Protein AF-A0A2I0PT76-F1 (afdb_monomer)

Sequence (255 aa):
MIILLVFLLAIISPVAGLVDGRYTEIPSSTGPLDKDNPELISILKTHTAYVGIMQQARMDGVIAYIDRISNGAGSINLRWIQDDYLTAASSIPLLYTSDEITAAREEMRAQSIRFSDETKTQIAAFNGNDAELRVSTNATEAIAETSFVRMPDAIWLEKGSARIAAFNTSTEKRENLLLTLTRQGVDITEAKKLSDQIDATRTELQDVVINKKNSAVLSINGVISKLNNQFRSSVDDALKNHEIQLNAAALMAMK

Solvent-accessible surface area (backbone atoms only — not comparable to full-atom values): 14343 Å² total; per-residue (Å²): 137,94,82,82,97,79,84,92,79,80,87,84,78,78,95,70,89,84,90,82,85,90,78,81,93,71,89,80,78,89,60,83,79,59,69,56,36,67,68,60,40,51,52,52,38,53,53,49,48,52,53,41,49,46,49,48,24,34,51,51,13,45,39,57,41,38,22,66,64,43,75,52,68,54,23,56,66,48,52,50,33,48,50,55,26,49,54,34,51,68,44,39,84,62,48,77,41,47,66,55,42,47,52,37,50,51,49,32,49,53,29,52,51,52,36,52,54,51,49,52,52,38,32,65,75,48,72,58,53,73,70,60,37,49,53,36,21,52,60,33,33,59,56,43,59,68,61,58,82,75,63,83,82,52,63,60,67,52,48,42,49,46,50,53,48,52,49,51,54,50,48,56,50,52,52,53,49,52,53,53,39,47,75,71,69,33,70,50,68,67,29,49,53,36,48,53,54,48,60,61,45,48,63,58,52,51,50,28,47,76,67,68,36,53,71,55,44,53,52,48,51,52,52,46,52,53,42,50,54,51,27,52,53,39,46,55,52,25,52,54,50,43,51,53,51,52,52,53,51,54,58,58,75,75,108

Nearest PDB structures (foldseek):
  4tql-assembly1_A  TM=2.453E-01  e=5.093E+00  synthetic construct

Secondary structure (DSSP, 8-state):
------SS--------------S-------S---TT-HHHHHHHHHHHHHHHHHHHHHHHHHHHHHHHHHTTSTTHHHHHHHHHHHHHHHHGGG--SHHHHHHHHHHHHHHHHHHHHHHHHHHHHTT--HHHHHHHHHHHHHHHHHHHTT-SSTHHHHHHHHHHHHHHHHHHHHHHHHHHHHHTT---HHHHHHHHHHHHHHHHHHHHHHTT-HHHHHHHHHHHHHHHHHHHHHHHHHHHHHHHHHHHHHHHHT-

Radius of gyration: 22.0 Å; Cα contacts (8 Å, |Δi|>4): 182; chains: 1; bounding box: 66×36×67 Å

Structure (mmCIF, N/CA/C/O backbone):
data_AF-A0A2I0PT76-F1
#
_entry.id   AF-A0A2I0PT76-F1
#
loop_
_atom_site.group_PDB
_atom_site.id
_atom_site.type_symbol
_atom_site.label_atom_id
_atom_site.label_alt_id
_atom_site.label_comp_id
_atom_site.label_asym_id
_atom_site.label_entity_id
_atom_site.label_seq_id
_atom_site.pdbx_PDB_ins_code
_atom_site.Cartn_x
_atom_site.Cartn_y
_atom_site.Cartn_z
_atom_site.occupancy
_atom_site.B_iso_or_equiv
_atom_site.auth_seq_id
_atom_site.auth_comp_id
_atom_site.auth_asym_id
_atom_site.auth_atom_id
_atom_site.pdbx_PDB_model_num
ATOM 1 N N . MET A 1 1 ? -26.984 -8.146 -23.735 1.00 26.47 1 MET A N 1
ATOM 2 C CA . MET A 1 1 ? -26.106 -8.696 -24.789 1.00 26.47 1 MET A CA 1
ATOM 3 C C . MET A 1 1 ? -24.691 -8.242 -24.465 1.00 26.47 1 MET A C 1
ATOM 5 O O . MET A 1 1 ? -24.495 -7.059 -24.232 1.00 26.47 1 MET A O 1
ATOM 9 N N . ILE A 1 2 ? -23.793 -9.208 -24.281 1.00 33.47 2 ILE A N 1
ATOM 10 C CA . ILE A 1 2 ? -22.502 -9.138 -23.575 1.00 33.47 2 ILE A CA 1
ATOM 11 C C . ILE A 1 2 ? -21.399 -8.654 -24.517 1.00 33.47 2 ILE A C 1
ATOM 13 O O . ILE A 1 2 ? -21.075 -9.397 -25.433 1.00 33.47 2 ILE A O 1
ATOM 17 N N . ILE A 1 3 ? -20.829 -7.467 -24.282 1.00 26.09 3 ILE A N 1
ATOM 18 C CA . ILE A 1 3 ? -19.589 -6.923 -24.881 1.00 26.09 3 ILE A CA 1
ATOM 19 C C . ILE A 1 3 ? -19.169 -5.785 -23.907 1.00 26.09 3 ILE A C 1
ATOM 21 O O . ILE A 1 3 ? -19.997 -4.924 -23.653 1.00 26.09 3 ILE A O 1
ATOM 25 N N . LEU A 1 4 ? -18.021 -5.704 -23.221 1.00 24.39 4 LEU A N 1
ATOM 26 C CA . LEU A 1 4 ? -16.634 -5.925 -23.620 1.00 24.39 4 LEU A CA 1
ATOM 27 C C . LEU A 1 4 ? -15.782 -6.173 -22.346 1.00 24.39 4 LEU A C 1
ATOM 29 O O . LEU A 1 4 ? -15.642 -5.297 -21.497 1.00 24.39 4 LEU A O 1
ATOM 33 N N . LEU A 1 5 ? -15.207 -7.369 -22.226 1.00 29.25 5 LEU A N 1
ATOM 34 C CA . LEU A 1 5 ? -14.216 -7.752 -21.219 1.00 29.25 5 LEU A CA 1
ATOM 35 C C . LEU A 1 5 ? -12.831 -7.688 -21.879 1.00 29.25 5 LEU A C 1
ATOM 37 O O . LEU A 1 5 ? -12.325 -8.699 -22.343 1.00 29.25 5 LEU A O 1
ATOM 41 N N . VAL A 1 6 ? -12.259 -6.493 -22.021 1.00 28.73 6 VAL A N 1
ATOM 42 C CA . VAL A 1 6 ? -10.908 -6.282 -22.578 1.00 28.73 6 VAL A CA 1
ATOM 43 C C . VAL A 1 6 ? -10.398 -4.989 -21.934 1.00 28.73 6 VAL A C 1
ATOM 45 O O . VAL A 1 6 ? -10.909 -3.922 -22.236 1.00 28.73 6 VAL A O 1
ATOM 48 N N . PHE A 1 7 ? -9.619 -5.016 -20.854 1.00 31.33 7 PHE A N 1
ATOM 49 C CA . PHE A 1 7 ? -8.157 -4.925 -20.916 1.00 31.33 7 PHE A CA 1
ATOM 50 C C . PHE A 1 7 ? -7.573 -5.120 -19.497 1.00 31.33 7 PHE A C 1
ATOM 52 O O . PHE A 1 7 ? -7.030 -4.200 -18.895 1.00 31.33 7 PHE A O 1
ATOM 59 N N . LEU A 1 8 ? -7.690 -6.332 -18.943 1.00 30.95 8 LEU A N 1
ATOM 60 C CA . LEU A 1 8 ? -6.854 -6.768 -17.806 1.00 30.95 8 LEU A CA 1
ATOM 61 C C . LEU A 1 8 ? -5.788 -7.802 -18.219 1.00 30.95 8 LEU A C 1
ATOM 63 O O . LEU A 1 8 ? -5.094 -8.365 -17.378 1.00 30.95 8 LEU A O 1
ATOM 67 N N . LEU A 1 9 ? -5.650 -8.051 -19.526 1.00 31.17 9 LEU A N 1
ATOM 68 C CA . LEU A 1 9 ? -4.738 -9.030 -20.115 1.00 31.17 9 LEU A CA 1
ATOM 69 C C . LEU A 1 9 ? -3.952 -8.404 -21.272 1.00 31.17 9 LEU A C 1
ATOM 71 O O . LEU A 1 9 ? -4.325 -8.508 -22.433 1.00 31.17 9 LEU A O 1
ATOM 75 N N . ALA A 1 10 ? -2.848 -7.759 -20.931 1.00 27.95 10 ALA A N 1
ATOM 76 C CA . ALA A 1 10 ? -1.647 -7.630 -21.753 1.00 27.95 10 ALA A CA 1
ATOM 77 C C . ALA A 1 10 ? -0.567 -7.267 -20.731 1.00 27.95 10 ALA A C 1
ATOM 79 O O . ALA A 1 10 ? -0.621 -6.186 -20.165 1.00 27.95 10 ALA A O 1
ATOM 80 N N . ILE A 1 11 ? 0.266 -8.194 -20.258 1.00 32.31 11 ILE A N 1
ATOM 81 C CA . ILE A 1 11 ? 1.414 -8.711 -21.002 1.00 32.31 11 ILE A CA 1
ATOM 82 C C . ILE A 1 11 ? 1.570 -10.213 -20.712 1.00 32.31 11 ILE A C 1
ATOM 84 O O . ILE A 1 11 ? 2.105 -10.614 -19.680 1.00 32.31 11 ILE A O 1
ATOM 88 N N . ILE A 1 12 ? 1.114 -11.053 -21.638 1.00 30.62 12 ILE A N 1
ATOM 89 C CA . ILE A 1 12 ? 1.652 -12.404 -21.808 1.00 30.62 12 ILE A CA 1
ATOM 90 C C . ILE A 1 12 ? 2.472 -12.329 -23.093 1.00 30.62 12 ILE A C 1
ATOM 92 O O . ILE A 1 12 ? 1.910 -12.421 -24.178 1.00 30.62 12 ILE A O 1
ATOM 96 N N . SER A 1 13 ? 3.783 -12.125 -22.979 1.00 23.53 13 SER A N 1
ATOM 97 C CA . SER A 1 13 ? 4.693 -12.549 -24.043 1.00 23.53 13 SER A CA 1
ATOM 98 C C . SER A 1 13 ? 5.277 -13.889 -23.618 1.00 23.53 13 SER A C 1
ATOM 100 O O . SER A 1 13 ? 6.092 -13.913 -22.692 1.00 23.53 13 SER A O 1
ATOM 102 N N . PRO A 1 14 ? 4.881 -15.010 -24.245 1.00 27.45 14 PRO A N 1
ATOM 103 C CA . PRO A 1 14 ? 5.730 -16.183 -24.230 1.00 27.45 14 PRO A CA 1
ATOM 104 C C . PRO A 1 14 ? 6.991 -15.828 -25.023 1.00 27.45 14 PRO A C 1
ATOM 106 O O . PRO A 1 14 ? 6.918 -15.439 -26.187 1.00 27.45 14 PRO A O 1
ATOM 109 N N . VAL A 1 15 ? 8.154 -15.925 -24.382 1.00 30.83 15 VAL A N 1
ATOM 110 C CA . VAL A 1 15 ? 9.440 -15.902 -25.082 1.00 30.83 15 VAL A CA 1
ATOM 111 C C . VAL A 1 15 ? 9.537 -17.219 -25.855 1.00 30.83 15 VAL A C 1
ATOM 113 O O . VAL A 1 15 ? 10.010 -18.226 -25.341 1.00 30.83 15 VAL A O 1
ATOM 116 N N . ALA A 1 16 ? 9.009 -17.227 -27.074 1.00 27.70 16 ALA A N 1
ATOM 117 C CA . ALA A 1 16 ? 9.204 -18.277 -28.062 1.00 27.70 16 ALA A CA 1
ATOM 118 C C . ALA A 1 16 ? 9.414 -17.596 -29.417 1.00 27.70 16 ALA A C 1
ATOM 120 O O . ALA A 1 16 ? 8.703 -16.657 -29.767 1.00 27.70 16 ALA A O 1
ATOM 121 N N . GLY A 1 17 ? 10.482 -17.999 -30.100 1.00 29.67 17 GLY A N 1
ATOM 122 C CA . GLY A 1 17 ? 11.194 -17.169 -31.061 1.00 29.67 17 GLY A CA 1
ATOM 123 C C . GLY A 1 17 ? 10.464 -16.847 -32.360 1.00 29.67 17 GLY A C 1
ATOM 124 O O . GLY A 1 17 ? 9.584 -17.572 -32.805 1.00 29.67 17 GLY A O 1
ATOM 125 N N . LEU A 1 18 ? 10.955 -15.798 -33.016 1.00 28.16 18 LEU A N 1
ATOM 126 C CA . LEU A 1 18 ? 11.290 -15.832 -34.436 1.00 28.16 18 LEU A CA 1
ATOM 127 C C . LEU A 1 18 ? 12.240 -14.669 -34.730 1.00 28.16 18 LEU A C 1
ATOM 129 O O . LEU A 1 18 ? 11.876 -13.499 -34.676 1.00 28.16 18 LEU A O 1
ATOM 133 N N . VAL A 1 19 ? 13.496 -15.043 -34.957 1.00 32.62 19 VAL A N 1
ATOM 134 C CA . VAL A 1 19 ? 14.553 -14.193 -35.492 1.00 32.62 19 VAL A CA 1
ATOM 135 C C . VAL A 1 19 ? 14.372 -14.163 -37.003 1.00 32.62 19 VAL A C 1
ATOM 137 O O . VAL A 1 19 ? 14.440 -15.204 -37.649 1.00 32.62 19 VAL A O 1
ATOM 140 N N . ASP A 1 20 ? 14.188 -12.971 -37.548 1.00 30.70 20 ASP A N 1
ATOM 141 C CA . ASP A 1 20 ? 14.445 -12.633 -38.945 1.00 30.70 20 ASP A CA 1
ATOM 142 C C . ASP A 1 20 ? 15.039 -11.220 -38.858 1.00 30.70 20 ASP A C 1
ATOM 144 O O .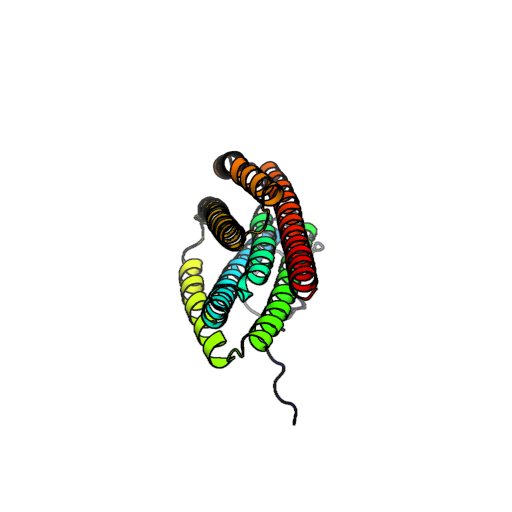 ASP A 1 20 ? 14.437 -10.333 -38.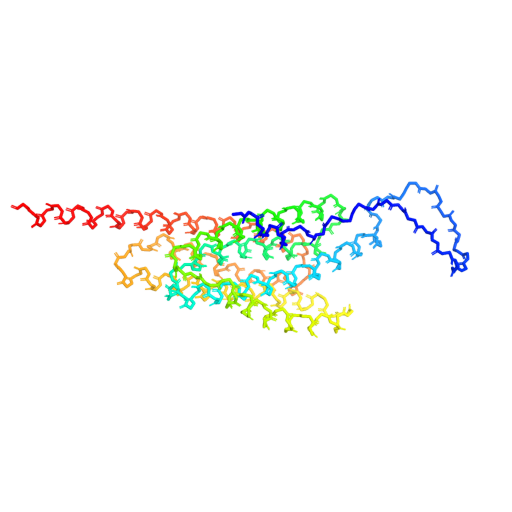264 1.00 30.70 20 ASP A O 1
ATOM 148 N N . GLY A 1 21 ? 16.258 -10.889 -39.248 1.00 33.72 21 GLY A N 1
ATOM 149 C CA . GLY A 1 21 ? 17.237 -11.492 -40.126 1.00 33.72 21 GLY A CA 1
ATOM 150 C C . GLY A 1 21 ? 18.035 -10.285 -40.625 1.00 33.72 21 GLY A C 1
ATOM 151 O O . GLY A 1 21 ? 17.445 -9.379 -41.209 1.00 33.72 21 GLY A O 1
ATOM 152 N N . ARG A 1 22 ? 19.358 -10.279 -40.389 1.00 31.03 22 ARG A N 1
ATOM 153 C CA . ARG A 1 22 ? 20.366 -9.241 -40.729 1.00 31.03 22 ARG A CA 1
ATOM 154 C C . ARG A 1 22 ? 20.696 -8.223 -39.631 1.00 31.03 22 ARG A C 1
ATOM 156 O O . ARG A 1 22 ? 20.364 -7.056 -39.757 1.00 31.03 22 ARG A O 1
ATOM 163 N N . TYR A 1 23 ? 21.504 -8.644 -38.662 1.00 29.62 23 TYR A N 1
ATOM 164 C CA . TYR A 1 23 ? 22.715 -7.907 -38.288 1.00 29.62 23 TYR A CA 1
ATOM 165 C C . TYR A 1 23 ? 23.828 -8.918 -37.970 1.00 29.62 23 TYR A C 1
ATOM 167 O O . TYR A 1 23 ? 23.592 -9.971 -37.388 1.00 29.62 23 TYR A O 1
ATOM 175 N N . THR A 1 24 ? 25.002 -8.587 -38.491 1.00 32.97 24 THR A N 1
ATOM 176 C CA . THR A 1 24 ? 26.331 -9.212 -38.440 1.00 32.97 24 THR A CA 1
ATOM 177 C C . THR A 1 24 ? 26.683 -10.063 -37.211 1.00 32.97 24 THR A C 1
ATOM 179 O O . THR A 1 24 ? 26.422 -9.680 -36.076 1.00 32.97 24 THR A O 1
ATOM 182 N N . GLU A 1 25 ? 27.348 -11.186 -37.503 1.00 32.12 25 GLU A N 1
ATOM 183 C CA . GLU A 1 25 ? 27.935 -12.218 -36.635 1.00 32.12 25 GLU A CA 1
ATOM 184 C C . GLU A 1 25 ? 28.450 -11.730 -35.265 1.00 32.12 25 GLU A C 1
ATOM 186 O O . GLU A 1 25 ? 29.461 -11.036 -35.164 1.00 32.12 25 GLU A O 1
ATOM 191 N N . ILE A 1 26 ? 27.787 -12.185 -34.197 1.00 33.72 26 ILE A N 1
ATOM 192 C CA . ILE A 1 26 ? 28.335 -12.285 -32.837 1.00 33.72 26 ILE A CA 1
ATOM 193 C C . ILE A 1 26 ? 28.644 -13.775 -32.620 1.00 33.72 26 ILE A C 1
ATOM 195 O O . ILE A 1 26 ? 27.793 -14.604 -32.957 1.00 33.72 26 ILE A O 1
ATOM 199 N N . PRO A 1 27 ? 29.825 -14.157 -32.095 1.00 31.86 27 PRO A N 1
ATOM 200 C CA . PRO A 1 27 ? 30.166 -15.558 -31.881 1.00 31.86 27 PRO A CA 1
ATOM 201 C C . PRO A 1 27 ? 29.116 -16.232 -30.990 1.00 31.86 27 PRO A C 1
ATOM 203 O O . PRO A 1 27 ? 28.874 -15.831 -29.851 1.00 31.86 27 PRO A O 1
ATOM 206 N N . SER A 1 28 ? 28.472 -17.258 -31.541 1.00 34.22 28 SER A N 1
ATOM 207 C CA . SER A 1 28 ? 27.425 -18.036 -30.894 1.00 34.22 28 SER A CA 1
ATOM 208 C C . SER A 1 28 ? 28.010 -18.896 -29.773 1.00 34.22 28 SER A C 1
ATOM 210 O O . SER A 1 28 ? 28.540 -19.979 -30.021 1.00 34.22 28 SER A O 1
ATOM 212 N N . SER A 1 29 ? 27.882 -18.438 -28.528 1.00 35.06 29 SER A N 1
ATOM 213 C CA . SER A 1 29 ? 27.963 -19.316 -27.360 1.00 35.06 29 SER A CA 1
ATOM 214 C C . SER A 1 29 ? 26.640 -20.076 -27.239 1.00 35.06 29 SER A C 1
ATOM 216 O O . SER A 1 29 ? 25.690 -19.617 -26.610 1.00 35.06 29 SER A O 1
ATOM 218 N N . THR A 1 30 ? 26.542 -21.229 -27.900 1.00 37.25 30 THR A N 1
ATOM 219 C CA . THR A 1 30 ? 25.426 -22.180 -27.767 1.00 37.25 30 THR A CA 1
ATOM 220 C C . THR A 1 30 ? 25.578 -23.029 -26.500 1.00 37.25 30 THR A C 1
ATOM 222 O O . THR A 1 30 ? 25.659 -24.255 -26.566 1.00 37.25 30 THR A O 1
ATOM 225 N N . GLY A 1 31 ? 25.654 -22.376 -25.340 1.00 39.00 31 GLY A N 1
ATOM 226 C CA . GLY A 1 31 ? 25.335 -23.001 -24.055 1.00 39.00 31 GLY A CA 1
ATOM 227 C C . GLY A 1 31 ? 23.854 -22.778 -23.727 1.00 39.00 31 GLY A C 1
ATOM 228 O O . GLY A 1 31 ? 23.271 -21.823 -24.247 1.00 39.00 31 GLY A O 1
ATOM 229 N N . PRO A 1 32 ? 23.206 -23.619 -22.897 1.00 40.78 32 PRO A N 1
ATOM 230 C CA . PRO A 1 32 ? 21.905 -23.259 -22.338 1.00 40.78 32 PRO A CA 1
ATOM 231 C C . PRO A 1 32 ? 22.031 -21.866 -21.708 1.00 40.78 32 PRO A C 1
ATOM 233 O O . PRO A 1 32 ? 22.932 -21.647 -20.899 1.00 40.78 32 PRO A O 1
ATOM 236 N N . LEU A 1 33 ? 21.192 -20.916 -22.141 1.00 49.94 33 LEU A N 1
ATOM 237 C CA . LEU A 1 33 ? 21.147 -19.576 -21.558 1.00 49.94 33 LEU A CA 1
ATOM 238 C C . LEU A 1 33 ? 20.887 -19.745 -20.064 1.00 49.94 33 LEU A C 1
ATOM 240 O O . LEU A 1 33 ? 19.787 -20.129 -19.665 1.00 49.94 33 LEU A O 1
ATOM 244 N N . ASP A 1 34 ? 21.921 -19.514 -19.261 1.00 57.94 34 ASP A N 1
ATOM 245 C CA . ASP A 1 34 ? 21.790 -19.473 -17.817 1.00 57.94 34 ASP A CA 1
ATOM 246 C C . ASP A 1 34 ? 20.756 -18.393 -17.489 1.00 57.94 34 ASP A C 1
ATOM 248 O O . ASP A 1 34 ? 20.925 -17.222 -17.845 1.00 57.94 34 ASP A O 1
ATOM 252 N N . LYS A 1 35 ? 19.644 -18.802 -16.874 1.00 60.94 35 LYS A N 1
ATOM 253 C CA . LYS A 1 35 ? 18.532 -17.909 -16.534 1.00 60.94 35 LYS A CA 1
ATOM 254 C C . LYS A 1 35 ? 18.969 -16.791 -15.583 1.00 60.94 35 LYS A C 1
ATOM 256 O O . LYS A 1 35 ? 18.327 -15.744 -15.565 1.00 60.94 35 LYS A O 1
ATOM 261 N N . ASP A 1 36 ? 20.079 -16.989 -14.871 1.00 64.12 36 ASP A N 1
ATOM 262 C CA . ASP A 1 36 ? 20.678 -16.024 -13.952 1.00 64.12 36 ASP A CA 1
ATOM 263 C C . ASP A 1 36 ? 21.847 -15.242 -14.582 1.00 64.12 36 ASP A C 1
ATOM 265 O O . ASP A 1 36 ? 22.603 -14.565 -13.882 1.00 64.12 36 ASP A O 1
ATOM 269 N N . ASN A 1 37 ? 21.984 -15.269 -15.918 1.00 60.25 37 ASN A N 1
ATOM 270 C CA . ASN A 1 37 ? 22.936 -14.424 -16.639 1.00 60.25 37 ASN A CA 1
ATOM 271 C C . ASN A 1 37 ? 22.741 -12.939 -16.237 1.00 60.25 37 ASN A C 1
ATOM 273 O O . ASN A 1 37 ? 21.639 -12.403 -16.404 1.00 60.25 37 ASN A O 1
ATOM 277 N N . PRO A 1 38 ? 23.797 -12.241 -15.772 1.00 59.34 38 PRO A N 1
ATOM 278 C CA . PRO A 1 38 ? 23.714 -10.855 -15.310 1.00 59.34 38 PRO A CA 1
ATOM 279 C C . PRO A 1 38 ? 23.072 -9.865 -16.296 1.00 59.34 38 PRO A C 1
ATOM 281 O O . PRO A 1 38 ? 22.382 -8.939 -15.865 1.00 59.34 38 PRO A O 1
ATOM 284 N N . GLU A 1 39 ? 23.257 -10.048 -17.607 1.00 51.59 39 GLU A N 1
ATOM 285 C CA . GLU A 1 39 ? 22.641 -9.206 -18.642 1.00 51.59 39 GLU A CA 1
ATOM 286 C C . GLU A 1 39 ? 21.125 -9.426 -18.711 1.00 51.59 39 GLU A C 1
ATOM 288 O O . GLU A 1 39 ? 20.357 -8.461 -18.715 1.00 51.59 39 GLU A O 1
ATOM 293 N N . LEU A 1 40 ? 20.679 -10.687 -18.674 1.00 55.41 40 LEU A N 1
ATOM 294 C CA . LEU A 1 40 ? 19.256 -11.038 -18.635 1.00 55.41 40 LEU A CA 1
ATOM 295 C C . LEU A 1 40 ? 18.596 -10.525 -17.351 1.00 55.41 40 LEU A C 1
ATOM 297 O O . LEU A 1 40 ? 17.510 -9.946 -17.404 1.00 55.41 40 LEU A O 1
ATOM 301 N N . ILE A 1 41 ? 19.274 -10.659 -16.210 1.00 63.88 41 ILE A N 1
ATOM 302 C CA . ILE A 1 41 ? 18.827 -10.123 -14.919 1.00 63.88 41 ILE A CA 1
ATOM 303 C C . ILE A 1 41 ? 18.694 -8.596 -14.970 1.00 63.88 41 ILE A C 1
ATOM 305 O O . ILE A 1 41 ? 17.691 -8.047 -14.511 1.00 63.88 41 ILE A O 1
ATOM 309 N N . SER A 1 42 ? 19.659 -7.891 -15.565 1.00 58.91 42 SER A N 1
ATOM 310 C CA . SER A 1 42 ? 19.613 -6.431 -15.723 1.00 58.91 42 SER A CA 1
ATOM 311 C C . SER A 1 42 ? 18.445 -5.970 -16.609 1.00 58.91 42 SER A C 1
ATOM 313 O O . SER A 1 42 ? 17.704 -5.045 -16.247 1.00 58.91 42 SER A O 1
ATOM 315 N N . ILE A 1 43 ? 18.215 -6.655 -17.735 1.00 57.88 43 ILE A N 1
ATOM 316 C CA . ILE A 1 43 ? 17.081 -6.394 -18.634 1.00 57.88 43 ILE A CA 1
ATOM 317 C C . ILE A 1 43 ? 15.752 -6.638 -17.906 1.00 57.88 43 ILE A C 1
ATOM 319 O O . ILE A 1 43 ? 14.865 -5.781 -17.940 1.00 57.88 43 ILE A O 1
ATOM 323 N N . LEU A 1 44 ? 15.623 -7.760 -17.188 1.00 64.19 44 LEU A N 1
ATOM 324 C CA . LEU A 1 44 ? 14.425 -8.098 -16.414 1.00 64.19 44 LEU A CA 1
ATOM 325 C C . LEU A 1 44 ? 14.127 -7.053 -15.333 1.00 64.19 44 LEU A C 1
ATOM 327 O O . LEU A 1 44 ? 12.980 -6.619 -15.198 1.00 64.19 44 LEU A O 1
ATOM 331 N N . LYS A 1 45 ? 15.142 -6.589 -14.597 1.00 71.75 45 LYS A N 1
ATOM 332 C CA . LYS A 1 45 ? 14.993 -5.518 -13.599 1.00 71.75 45 LYS A CA 1
ATOM 333 C C . LYS A 1 45 ? 14.510 -4.212 -14.214 1.00 71.75 45 LYS A C 1
ATOM 335 O O . LYS A 1 45 ? 13.638 -3.554 -13.648 1.00 71.75 45 LYS A O 1
ATOM 340 N N . THR A 1 46 ? 15.081 -3.831 -15.353 1.00 62.25 46 THR A N 1
ATOM 341 C CA . THR A 1 46 ? 14.759 -2.572 -16.037 1.00 62.25 46 THR A CA 1
ATOM 342 C C . THR A 1 46 ? 13.337 -2.598 -16.583 1.00 62.25 46 THR A C 1
ATOM 344 O O . THR A 1 46 ? 12.552 -1.694 -16.300 1.00 62.25 46 THR A O 1
ATOM 347 N N . HIS A 1 47 ? 12.967 -3.678 -17.276 1.00 64.75 47 HIS A N 1
ATOM 348 C CA . HIS A 1 47 ? 11.608 -3.872 -17.772 1.00 64.75 47 HIS A CA 1
ATOM 349 C C . HIS A 1 47 ? 10.583 -3.881 -16.633 1.00 64.75 47 HIS A C 1
ATOM 351 O O . HIS A 1 47 ? 9.552 -3.217 -16.709 1.00 64.75 47 HIS A O 1
ATOM 357 N N . THR A 1 48 ? 10.875 -4.583 -15.538 1.00 72.81 48 THR A N 1
ATOM 358 C CA . THR A 1 48 ? 9.928 -4.654 -14.422 1.00 72.81 48 THR A CA 1
ATOM 359 C C . THR A 1 48 ? 9.814 -3.323 -13.678 1.00 72.81 48 THR A C 1
ATOM 361 O O . THR A 1 48 ? 8.727 -2.970 -13.236 1.00 72.81 48 THR A O 1
ATOM 364 N N . ALA A 1 49 ? 10.890 -2.535 -13.589 1.00 70.69 49 ALA A N 1
ATOM 365 C CA . ALA A 1 49 ? 10.824 -1.183 -13.038 1.00 70.69 49 ALA A CA 1
ATOM 366 C C . ALA A 1 49 ? 9.943 -0.250 -13.886 1.00 70.69 49 ALA A C 1
ATOM 368 O O . ALA A 1 49 ? 9.156 0.505 -13.321 1.00 70.69 49 ALA A O 1
ATOM 369 N N . TYR A 1 50 ? 10.030 -0.338 -15.219 1.00 68.19 50 TYR A N 1
ATOM 370 C CA . TYR A 1 50 ? 9.145 0.397 -16.128 1.00 68.19 50 TYR A CA 1
ATOM 371 C C . TYR A 1 50 ? 7.671 0.053 -15.885 1.00 68.19 50 TYR A C 1
ATOM 373 O O . TYR A 1 50 ? 6.856 0.937 -15.625 1.00 68.19 50 TYR A O 1
ATOM 381 N N . VAL A 1 51 ? 7.343 -1.244 -15.896 1.00 75.31 51 VAL A N 1
ATOM 382 C CA . VAL A 1 51 ? 5.982 -1.730 -15.620 1.00 75.31 51 VAL A CA 1
ATOM 383 C C . VAL A 1 51 ? 5.526 -1.308 -14.217 1.00 75.31 51 VAL A C 1
ATOM 385 O O . VAL A 1 51 ? 4.389 -0.879 -14.039 1.00 75.31 51 VAL A O 1
ATOM 388 N N . GLY A 1 52 ? 6.436 -1.358 -13.239 1.00 76.50 52 GLY A N 1
ATOM 389 C CA . GLY A 1 52 ? 6.268 -0.852 -11.878 1.00 76.50 52 GLY A CA 1
ATOM 390 C C . GLY A 1 52 ? 5.734 0.577 -11.837 1.00 76.50 52 GLY A C 1
ATOM 391 O O . GLY A 1 52 ? 4.663 0.818 -11.282 1.00 76.50 52 GLY A O 1
ATOM 392 N N . ILE A 1 53 ? 6.464 1.500 -12.464 1.00 73.06 53 ILE A N 1
ATOM 393 C CA . ILE A 1 53 ? 6.158 2.937 -12.488 1.00 73.06 53 ILE A CA 1
ATOM 394 C C . ILE A 1 53 ? 4.841 3.218 -13.222 1.00 73.06 53 ILE A C 1
ATOM 396 O O . ILE A 1 53 ? 3.996 3.950 -12.709 1.00 73.06 53 ILE A O 1
ATOM 400 N N . MET A 1 54 ? 4.630 2.607 -14.391 1.00 74.94 54 MET A N 1
ATOM 401 C CA . MET A 1 54 ? 3.400 2.816 -15.165 1.00 74.94 54 MET A CA 1
ATOM 402 C C . MET A 1 54 ? 2.161 2.336 -14.402 1.00 74.94 54 MET A C 1
ATOM 404 O O . MET A 1 54 ? 1.138 3.017 -14.363 1.00 74.94 54 MET A O 1
ATOM 408 N N . GLN A 1 55 ? 2.255 1.185 -13.739 1.00 82.75 55 GLN A N 1
ATOM 409 C CA . GLN A 1 55 ? 1.150 0.653 -12.950 1.00 82.75 55 GLN A CA 1
ATOM 410 C C . GLN A 1 55 ? 0.920 1.439 -11.654 1.00 82.75 55 GLN A C 1
ATOM 412 O O . GLN A 1 55 ? -0.231 1.616 -11.260 1.00 82.75 55 GLN A O 1
ATOM 417 N N . GLN A 1 56 ? 1.972 1.950 -11.005 1.00 81.88 56 GLN A N 1
ATOM 418 C CA . GLN A 1 56 ? 1.815 2.867 -9.874 1.00 81.88 56 GLN A CA 1
ATOM 419 C C . GLN A 1 56 ? 0.983 4.084 -10.285 1.00 81.88 56 GLN A C 1
ATOM 421 O O . GLN A 1 56 ? -0.001 4.401 -9.620 1.00 81.88 56 GLN A O 1
ATOM 426 N N . ALA A 1 57 ? 1.340 4.717 -11.405 1.00 74.88 57 ALA A N 1
ATOM 427 C CA . ALA A 1 57 ? 0.627 5.880 -11.915 1.00 74.88 57 ALA A CA 1
ATOM 428 C C . ALA A 1 57 ? -0.844 5.560 -12.217 1.00 74.88 57 ALA A C 1
ATOM 430 O O . ALA A 1 57 ? -1.736 6.349 -11.897 1.00 74.88 57 ALA A O 1
ATOM 431 N N . ARG A 1 58 ? -1.122 4.367 -12.758 1.00 80.31 58 ARG A N 1
ATOM 432 C CA . ARG A 1 58 ? -2.494 3.873 -12.937 1.00 80.31 58 ARG A CA 1
ATOM 433 C C . ARG A 1 58 ? -3.253 3.788 -11.620 1.00 80.31 58 ARG A C 1
ATOM 435 O O . ARG A 1 58 ? -4.363 4.308 -11.521 1.00 80.31 58 ARG A O 1
ATOM 442 N N . MET A 1 59 ? -2.650 3.146 -10.619 1.00 87.62 59 MET A N 1
ATOM 443 C CA . MET A 1 59 ? -3.232 3.009 -9.284 1.00 87.62 59 MET A CA 1
ATOM 444 C C . MET A 1 59 ? -3.495 4.379 -8.649 1.00 87.62 59 MET A C 1
ATOM 446 O O . MET A 1 59 ? -4.572 4.582 -8.095 1.00 87.62 59 MET A O 1
ATOM 450 N N . ASP A 1 60 ? -2.578 5.339 -8.796 1.00 84.25 60 ASP A N 1
ATOM 451 C CA . ASP A 1 60 ? -2.754 6.713 -8.310 1.00 84.25 60 ASP A CA 1
ATOM 452 C C . ASP A 1 60 ? -3.969 7.395 -8.954 1.00 84.25 60 ASP A C 1
ATOM 454 O O . ASP A 1 60 ? -4.794 7.982 -8.252 1.00 84.25 60 ASP A O 1
ATOM 458 N N . GLY A 1 61 ? -4.128 7.269 -10.275 1.00 77.50 61 GLY A N 1
ATOM 459 C CA . GLY A 1 61 ? -5.266 7.843 -10.997 1.00 77.50 61 GLY A CA 1
ATOM 460 C C . GLY A 1 61 ? -6.606 7.224 -10.585 1.00 77.50 61 GLY A C 1
ATOM 461 O O . GLY A 1 61 ? -7.598 7.938 -10.423 1.00 77.50 61 GLY A O 1
ATOM 462 N N . VAL A 1 62 ? -6.639 5.910 -10.347 1.00 90.62 62 VAL A N 1
ATOM 463 C CA . VAL A 1 62 ? -7.829 5.216 -9.829 1.00 90.62 62 VAL A CA 1
ATOM 464 C C . VAL A 1 62 ? -8.143 5.646 -8.395 1.00 90.62 62 VAL A C 1
ATOM 466 O O . VAL A 1 62 ? -9.285 5.985 -8.099 1.00 90.62 62 VAL A O 1
ATOM 469 N N . ILE A 1 63 ? -7.144 5.682 -7.511 1.00 87.81 63 ILE A N 1
ATOM 470 C CA . ILE A 1 63 ? -7.311 6.118 -6.120 1.00 87.81 63 ILE A CA 1
ATOM 471 C C . ILE A 1 63 ? -7.861 7.544 -6.066 1.00 87.81 63 ILE A C 1
ATOM 473 O O . ILE A 1 63 ? -8.840 7.779 -5.365 1.00 87.81 63 ILE A O 1
ATOM 477 N N . ALA A 1 64 ? -7.295 8.470 -6.846 1.00 85.06 64 ALA A N 1
ATOM 478 C CA . ALA A 1 64 ? -7.758 9.855 -6.904 1.00 85.06 64 ALA A CA 1
ATOM 479 C C . ALA A 1 64 ? -9.220 9.961 -7.369 1.00 85.06 64 ALA A C 1
ATOM 481 O O . ALA A 1 64 ? -9.999 10.757 -6.840 1.00 85.06 64 ALA A O 1
ATOM 482 N N . TYR A 1 65 ? -9.611 9.129 -8.337 1.00 89.69 65 TYR A N 1
ATOM 483 C CA . TYR A 1 65 ? -10.992 9.053 -8.791 1.00 89.69 65 TYR A CA 1
ATOM 484 C C . TYR A 1 65 ? -11.931 8.550 -7.688 1.00 89.69 65 TYR A C 1
ATOM 486 O O . TYR A 1 65 ? -12.949 9.189 -7.414 1.00 89.69 65 TYR A O 1
ATOM 494 N N . ILE A 1 66 ? -11.574 7.438 -7.039 1.00 88.19 66 ILE A N 1
ATOM 495 C CA . ILE A 1 66 ? -12.368 6.841 -5.962 1.00 88.19 66 ILE A CA 1
ATOM 496 C C . ILE A 1 66 ? -12.472 7.784 -4.766 1.00 88.19 66 ILE A C 1
ATOM 498 O O . ILE A 1 66 ? -13.566 7.966 -4.238 1.00 88.19 66 ILE A O 1
ATOM 502 N N . ASP A 1 67 ? -11.386 8.447 -4.373 1.00 88.06 67 ASP A N 1
ATOM 503 C CA . ASP A 1 67 ? -11.403 9.482 -3.337 1.00 88.06 67 ASP A CA 1
ATOM 504 C C . ASP A 1 67 ? -12.434 10.563 -3.629 1.00 88.06 67 ASP A C 1
ATOM 506 O O . ASP A 1 67 ? -13.218 10.920 -2.753 1.00 88.06 67 ASP A O 1
ATOM 510 N N . ARG A 1 68 ? -12.462 11.065 -4.868 1.00 88.94 68 ARG A N 1
ATOM 511 C CA . ARG A 1 68 ? -13.389 12.123 -5.268 1.00 88.94 68 ARG A CA 1
ATOM 512 C C . ARG A 1 68 ? -14.847 11.682 -5.151 1.00 88.94 68 ARG A C 1
ATOM 514 O O . ARG A 1 68 ? -15.656 12.445 -4.635 1.00 88.94 68 ARG A O 1
ATOM 521 N N . ILE A 1 69 ? -15.192 10.484 -5.629 1.00 88.44 69 ILE A N 1
ATOM 522 C CA . ILE A 1 69 ? -16.593 10.017 -5.629 1.00 88.44 69 ILE A CA 1
ATOM 523 C C . ILE A 1 69 ? -17.059 9.508 -4.259 1.00 88.44 69 ILE A C 1
ATOM 525 O O . ILE A 1 69 ? -18.248 9.543 -3.964 1.00 88.44 69 ILE A O 1
ATOM 529 N N . SER A 1 70 ? -16.128 9.062 -3.413 1.00 84.88 70 SER A N 1
ATOM 530 C CA . SER A 1 70 ? -16.412 8.527 -2.073 1.00 84.88 70 SER A CA 1
ATOM 531 C C . SER A 1 70 ? -16.134 9.515 -0.937 1.00 84.88 70 SER A C 1
ATOM 533 O O . SER A 1 70 ? -16.297 9.167 0.231 1.00 84.88 70 SER A O 1
ATOM 535 N N . ASN A 1 71 ? -15.677 10.731 -1.259 1.00 79.12 71 ASN A N 1
ATOM 536 C CA . ASN A 1 71 ? -15.169 11.711 -0.296 1.00 79.12 71 ASN A CA 1
ATOM 537 C C . ASN A 1 71 ? -14.099 11.119 0.651 1.00 79.12 71 ASN A C 1
ATOM 539 O O . ASN A 1 71 ? -14.116 11.340 1.861 1.00 79.12 71 ASN A O 1
ATOM 543 N N . GLY A 1 72 ? -13.192 10.315 0.092 1.00 73.44 72 GLY A N 1
ATOM 544 C CA . GLY A 1 72 ? -12.081 9.673 0.798 1.00 73.44 72 GLY A CA 1
ATOM 545 C C . GLY A 1 72 ? -12.379 8.311 1.432 1.00 73.44 72 GLY A C 1
ATOM 546 O O . GLY A 1 72 ? -11.445 7.598 1.790 1.00 73.44 72 GLY A O 1
ATOM 547 N N . ALA A 1 73 ? -13.647 7.908 1.558 1.00 76.56 73 ALA A N 1
ATOM 548 C CA . ALA A 1 73 ? -14.010 6.681 2.272 1.00 76.56 73 ALA A CA 1
ATOM 549 C C . ALA A 1 73 ? -13.634 5.394 1.512 1.00 76.56 73 ALA A C 1
ATOM 551 O O . ALA A 1 73 ? -13.232 4.406 2.121 1.00 76.56 73 ALA A O 1
ATOM 552 N N . GLY A 1 74 ? -13.744 5.398 0.182 1.00 76.81 74 GLY A N 1
ATOM 553 C CA . GLY A 1 74 ? -13.574 4.204 -0.650 1.00 76.81 74 GLY A CA 1
ATOM 554 C C . GLY A 1 74 ? -12.130 3.893 -1.046 1.00 76.81 74 GLY A C 1
ATOM 555 O O . GLY A 1 74 ? -11.856 2.842 -1.615 1.00 76.81 74 GLY A O 1
ATOM 556 N N . SER A 1 75 ? -11.176 4.790 -0.783 1.00 86.00 75 SER A N 1
ATOM 557 C CA . SER A 1 75 ? -9.803 4.628 -1.286 1.00 86.00 75 SER A CA 1
ATOM 558 C C . SER A 1 75 ? -8.854 3.911 -0.329 1.00 86.00 75 SER A C 1
ATOM 560 O O . SER A 1 75 ? -7.735 3.581 -0.723 1.00 86.00 75 SER A O 1
ATOM 562 N N . ILE A 1 76 ? -9.269 3.663 0.916 1.00 83.06 76 ILE A N 1
ATOM 563 C CA . ILE A 1 76 ? -8.393 3.152 1.981 1.00 83.06 76 ILE A CA 1
ATOM 564 C C . ILE A 1 76 ? -7.772 1.807 1.579 1.00 83.06 76 ILE A C 1
ATOM 566 O O . ILE A 1 76 ? -6.547 1.688 1.511 1.00 83.06 76 ILE A O 1
ATOM 570 N N . ASN A 1 77 ? -8.604 0.832 1.212 1.00 85.25 77 ASN A N 1
ATOM 571 C CA . ASN A 1 77 ? -8.148 -0.491 0.779 1.00 85.25 77 ASN A CA 1
ATOM 572 C C . ASN A 1 77 ? -7.309 -0.423 -0.502 1.00 85.25 77 ASN A C 1
ATOM 574 O O . ASN A 1 77 ? -6.282 -1.089 -0.613 1.00 85.25 77 ASN A O 1
ATOM 578 N N . LEU A 1 78 ? -7.697 0.427 -1.457 1.00 88.94 78 LEU A N 1
ATOM 579 C CA . LEU A 1 78 ? -6.939 0.634 -2.694 1.00 88.94 78 LEU A CA 1
ATOM 580 C C . LEU A 1 78 ? -5.524 1.143 -2.410 1.00 88.94 78 LEU A C 1
ATOM 582 O O . LEU A 1 78 ? -4.557 0.663 -3.000 1.00 88.94 78 LEU A O 1
ATOM 586 N N . ARG A 1 79 ? -5.384 2.083 -1.472 1.00 84.44 79 ARG A N 1
ATOM 587 C CA . ARG A 1 79 ? -4.089 2.626 -1.047 1.00 84.44 79 ARG A CA 1
ATOM 588 C C . ARG A 1 79 ? -3.235 1.577 -0.332 1.00 84.44 79 ARG A C 1
ATOM 590 O O . ARG A 1 79 ? -2.022 1.581 -0.516 1.00 84.44 79 ARG A O 1
ATOM 597 N N . TRP A 1 80 ? -3.839 0.673 0.438 1.00 86.81 80 TRP A N 1
ATOM 598 C CA . TRP A 1 80 ? -3.126 -0.456 1.048 1.00 86.81 80 TRP A CA 1
ATOM 599 C C . TRP A 1 80 ? -2.590 -1.431 0.004 1.00 86.81 80 TRP A C 1
ATOM 601 O O . TRP A 1 80 ? -1.410 -1.771 0.030 1.00 86.81 80 TRP A O 1
ATOM 611 N N . ILE A 1 81 ? -3.426 -1.812 -0.959 1.00 88.44 81 ILE A N 1
ATOM 612 C CA . ILE A 1 81 ? -3.019 -2.701 -2.050 1.00 88.44 81 ILE A CA 1
ATOM 613 C C . ILE A 1 81 ? -1.907 -2.052 -2.894 1.00 88.44 81 ILE A C 1
ATOM 615 O O . ILE A 1 81 ? -0.948 -2.717 -3.287 1.00 88.44 81 ILE A O 1
ATOM 619 N N . GLN A 1 82 ? -1.995 -0.741 -3.142 1.00 90.81 82 GLN A N 1
ATOM 620 C CA . GLN A 1 82 ? -0.940 0.012 -3.822 1.00 90.81 82 GLN A CA 1
ATOM 621 C C . GLN A 1 82 ? 0.382 -0.006 -3.037 1.00 90.81 82 GLN A C 1
ATOM 623 O O . GLN A 1 82 ? 1.440 -0.172 -3.637 1.00 90.81 82 GLN A O 1
ATOM 628 N N . ASP A 1 83 ? 0.358 0.150 -1.714 1.00 82.62 83 ASP A N 1
ATOM 629 C CA . ASP A 1 83 ? 1.580 0.118 -0.898 1.00 82.62 83 ASP A CA 1
ATOM 630 C C . ASP A 1 83 ? 2.263 -1.264 -0.929 1.00 82.62 83 ASP A C 1
ATOM 632 O O . ASP A 1 83 ? 3.490 -1.361 -1.044 1.00 82.62 83 ASP A O 1
ATOM 636 N N . ASP A 1 84 ? 1.475 -2.343 -0.937 1.00 83.06 84 ASP A N 1
ATOM 637 C CA . ASP A 1 84 ? 1.991 -3.710 -1.092 1.00 83.06 84 ASP A CA 1
ATOM 638 C C . ASP A 1 84 ? 2.626 -3.905 -2.477 1.00 83.06 84 ASP A C 1
ATOM 640 O O . ASP A 1 84 ? 3.734 -4.439 -2.596 1.00 83.06 84 ASP A O 1
ATOM 644 N N . TYR A 1 85 ? 1.974 -3.388 -3.525 1.00 88.00 85 TYR A N 1
ATOM 645 C CA . TYR A 1 85 ? 2.517 -3.371 -4.883 1.00 88.00 85 TYR A CA 1
ATOM 646 C C . TYR A 1 85 ? 3.866 -2.640 -4.951 1.00 88.00 85 TYR A C 1
ATOM 648 O O . TYR A 1 85 ? 4.833 -3.162 -5.509 1.00 88.00 85 TYR A O 1
ATOM 656 N N . LEU A 1 86 ? 3.958 -1.443 -4.362 1.00 82.12 86 LEU A N 1
ATOM 657 C CA . LEU A 1 86 ? 5.183 -0.639 -4.361 1.00 82.12 86 LEU A CA 1
ATOM 658 C C . LEU A 1 86 ? 6.300 -1.276 -3.539 1.00 82.12 86 LEU A C 1
ATOM 660 O O . LEU A 1 86 ? 7.472 -1.192 -3.916 1.00 82.12 86 LEU A O 1
ATOM 664 N N . THR A 1 87 ? 5.950 -1.961 -2.453 1.00 79.06 87 THR A N 1
ATOM 665 C CA . THR A 1 87 ? 6.905 -2.732 -1.658 1.00 79.06 87 THR A CA 1
ATOM 666 C C . THR A 1 87 ? 7.551 -3.821 -2.514 1.00 79.06 87 THR A C 1
ATOM 668 O O . THR A 1 87 ? 8.782 -3.865 -2.606 1.00 79.06 87 THR A O 1
ATOM 671 N N . ALA A 1 88 ? 6.748 -4.620 -3.226 1.00 80.69 88 ALA A N 1
ATOM 672 C CA . ALA A 1 88 ? 7.250 -5.632 -4.155 1.00 80.69 88 ALA A CA 1
ATOM 673 C C . ALA A 1 88 ? 8.067 -5.005 -5.299 1.00 80.69 88 ALA A C 1
ATOM 675 O O . ALA A 1 88 ? 9.196 -5.430 -5.555 1.00 80.69 88 ALA A O 1
ATOM 676 N N . ALA A 1 89 ? 7.568 -3.931 -5.920 1.00 80.50 89 ALA A N 1
ATOM 677 C CA . ALA A 1 89 ? 8.251 -3.240 -7.013 1.00 80.50 89 ALA A CA 1
ATOM 678 C C . ALA A 1 89 ? 9.640 -2.707 -6.608 1.00 80.50 89 ALA A C 1
ATOM 680 O O . ALA A 1 89 ? 10.613 -2.822 -7.358 1.00 80.50 89 ALA A O 1
ATOM 681 N N . SER A 1 90 ? 9.752 -2.161 -5.393 1.00 72.00 90 SER A N 1
ATOM 682 C CA . SER A 1 90 ? 11.001 -1.599 -4.865 1.00 72.00 90 SER A CA 1
ATOM 683 C C . SER A 1 90 ? 12.067 -2.651 -4.536 1.00 72.00 90 SER A C 1
ATOM 685 O O . SER A 1 90 ? 13.245 -2.307 -4.436 1.00 72.00 90 SER A O 1
ATOM 687 N N . SER A 1 91 ? 11.679 -3.925 -4.400 1.00 76.44 91 SER A N 1
ATOM 688 C CA . SER A 1 91 ? 12.594 -5.037 -4.112 1.00 76.44 91 SER A CA 1
ATOM 689 C C . SER A 1 91 ? 13.391 -5.488 -5.343 1.00 76.44 91 SER A C 1
ATOM 691 O O . SER A 1 91 ? 14.555 -5.857 -5.218 1.00 76.44 91 SER A O 1
ATOM 693 N N . ILE A 1 92 ? 12.817 -5.381 -6.547 1.00 75.38 92 ILE A N 1
ATOM 694 C CA . ILE A 1 92 ? 13.373 -5.930 -7.798 1.00 75.38 92 ILE A CA 1
ATOM 695 C C . ILE A 1 92 ? 14.812 -5.510 -8.118 1.00 75.38 92 ILE A C 1
ATOM 697 O O . ILE A 1 92 ? 15.600 -6.375 -8.507 1.00 75.38 92 ILE A O 1
ATOM 701 N N . PRO A 1 93 ? 15.223 -4.234 -7.967 1.00 69.94 93 PRO A N 1
ATOM 702 C CA . PRO A 1 93 ? 16.610 -3.839 -8.222 1.00 69.94 93 PRO A CA 1
ATOM 703 C C . PRO A 1 93 ? 17.631 -4.632 -7.392 1.00 69.94 93 PRO A C 1
ATOM 705 O O . PRO A 1 93 ? 18.789 -4.748 -7.798 1.00 69.94 93 PRO A O 1
ATOM 708 N N . LEU A 1 94 ? 17.194 -5.186 -6.259 1.00 69.69 94 LEU A N 1
ATOM 709 C CA . LEU A 1 94 ? 18.005 -5.851 -5.243 1.00 69.69 94 LEU A CA 1
ATOM 710 C C . LEU A 1 94 ? 18.101 -7.368 -5.436 1.00 69.69 94 LEU A C 1
ATOM 712 O O . LEU A 1 94 ? 18.914 -7.992 -4.769 1.00 69.69 94 LEU A O 1
ATOM 716 N N . LEU A 1 95 ? 17.283 -7.952 -6.312 1.00 75.12 95 LEU A N 1
ATOM 717 C CA . LEU A 1 95 ? 17.201 -9.400 -6.533 1.00 75.12 95 LEU A CA 1
ATOM 718 C C . LEU A 1 95 ? 18.290 -9.850 -7.505 1.00 75.12 95 LEU A C 1
ATOM 720 O O . LEU A 1 95 ? 18.653 -9.090 -8.397 1.00 75.12 95 LEU A O 1
ATOM 724 N N . TYR A 1 96 ? 18.849 -11.044 -7.361 1.00 76.31 96 TYR A N 1
ATOM 725 C CA . TYR A 1 96 ? 20.010 -11.459 -8.162 1.00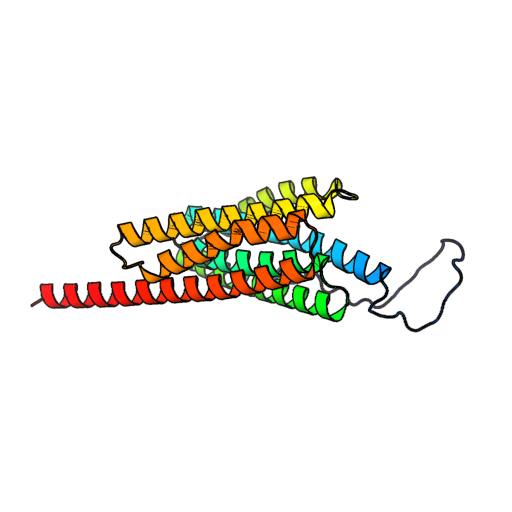 76.31 96 TYR A CA 1
ATOM 726 C C . TYR A 1 96 ? 19.701 -12.598 -9.121 1.00 76.31 96 TYR A C 1
ATOM 728 O O . TYR A 1 96 ? 20.445 -12.790 -10.078 1.00 76.31 96 TYR A O 1
ATOM 736 N N . THR A 1 97 ? 18.589 -13.292 -8.902 1.00 75.75 97 THR A N 1
ATOM 737 C CA . THR A 1 97 ? 18.168 -14.434 -9.712 1.00 75.75 97 THR A CA 1
ATOM 738 C C . THR A 1 97 ? 16.863 -14.157 -10.448 1.00 75.75 97 THR A C 1
ATOM 740 O O . THR A 1 97 ? 16.045 -13.317 -10.054 1.00 75.75 97 THR A O 1
ATOM 743 N N . SER A 1 98 ? 16.651 -14.886 -11.538 1.00 70.50 98 SER A N 1
ATOM 744 C CA . SER A 1 98 ? 15.434 -14.807 -12.340 1.00 70.50 98 SER A CA 1
ATOM 745 C C . SER A 1 98 ? 14.218 -15.281 -11.548 1.00 70.50 98 SER A C 1
ATOM 747 O O . SER A 1 98 ? 13.136 -14.707 -11.673 1.00 70.50 98 SER A O 1
ATOM 749 N N . ASP A 1 99 ? 14.406 -16.273 -10.673 1.00 80.94 99 ASP A N 1
ATOM 750 C CA . ASP A 1 99 ? 13.348 -16.817 -9.819 1.00 80.94 99 ASP A CA 1
ATOM 751 C C . ASP A 1 99 ? 12.883 -15.785 -8.782 1.00 80.94 99 ASP A C 1
ATOM 753 O O . ASP A 1 99 ? 11.682 -15.579 -8.620 1.00 80.94 99 ASP A O 1
ATOM 757 N N . GLU A 1 100 ? 13.811 -15.072 -8.134 1.00 81.06 100 GLU A N 1
ATOM 758 C CA . GLU A 1 100 ? 13.473 -13.990 -7.202 1.00 81.06 100 GLU A CA 1
ATOM 759 C C . GLU A 1 100 ? 12.713 -12.859 -7.907 1.00 81.06 100 GLU A C 1
ATOM 761 O O . GLU A 1 100 ? 11.673 -12.407 -7.424 1.00 81.06 100 GLU A O 1
ATOM 766 N N . ILE A 1 101 ? 13.200 -12.414 -9.073 1.00 76.44 101 ILE A N 1
ATOM 767 C CA . ILE A 1 101 ? 12.532 -11.367 -9.861 1.00 76.44 101 ILE A CA 1
ATOM 768 C C . ILE A 1 101 ? 11.143 -11.830 -10.301 1.00 76.44 101 ILE A C 1
ATOM 770 O O . ILE A 1 101 ? 10.193 -11.049 -10.267 1.00 76.44 101 ILE A O 1
ATOM 774 N N . THR A 1 102 ? 11.004 -13.097 -10.686 1.00 82.69 102 THR A N 1
ATOM 775 C CA . THR A 1 102 ? 9.715 -13.683 -11.062 1.00 82.69 102 THR A CA 1
ATOM 776 C C . THR A 1 102 ? 8.762 -13.726 -9.872 1.00 82.69 102 THR A C 1
ATOM 778 O O . THR A 1 102 ? 7.619 -13.304 -10.012 1.00 82.69 102 THR A O 1
ATOM 781 N N . ALA A 1 103 ? 9.221 -14.128 -8.686 1.00 84.06 103 ALA A N 1
ATOM 782 C CA . ALA A 1 103 ? 8.404 -14.113 -7.475 1.00 84.06 103 ALA A CA 1
ATOM 783 C C . ALA A 1 103 ? 7.913 -12.696 -7.128 1.00 84.06 103 ALA A C 1
ATOM 785 O O . ALA A 1 103 ? 6.727 -12.499 -6.869 1.00 84.06 103 ALA A O 1
ATOM 786 N N . ALA A 1 104 ? 8.789 -11.687 -7.204 1.00 81.56 104 ALA A N 1
ATOM 787 C CA . ALA A 1 104 ? 8.398 -10.293 -6.989 1.00 81.56 104 ALA A CA 1
ATOM 788 C C . ALA A 1 104 ? 7.390 -9.795 -8.043 1.00 81.56 104 ALA A C 1
ATOM 790 O O . ALA A 1 104 ? 6.461 -9.057 -7.715 1.00 81.56 104 ALA A O 1
ATOM 791 N N . ARG A 1 105 ? 7.531 -10.224 -9.305 1.00 87.06 105 ARG A N 1
ATOM 792 C CA . ARG A 1 105 ? 6.568 -9.925 -10.378 1.00 87.06 105 ARG A CA 1
ATOM 793 C C . ARG A 1 105 ? 5.210 -10.572 -10.143 1.00 87.06 105 ARG A C 1
ATOM 795 O O . ARG A 1 105 ? 4.196 -9.931 -10.407 1.00 87.06 105 ARG A O 1
ATOM 802 N N . GLU A 1 106 ? 5.179 -11.809 -9.664 1.00 88.62 106 GLU A N 1
ATOM 803 C CA . GLU A 1 106 ? 3.927 -12.486 -9.322 1.00 88.62 106 GLU A CA 1
ATOM 804 C C . GLU A 1 106 ? 3.238 -11.820 -8.125 1.00 88.62 106 GLU A C 1
ATOM 806 O O . GLU A 1 106 ? 2.022 -11.646 -8.150 1.00 88.62 106 GLU A O 1
ATOM 811 N N . GLU A 1 107 ? 3.993 -11.326 -7.140 1.00 86.81 107 GLU A N 1
ATOM 812 C CA . GLU A 1 107 ? 3.432 -10.516 -6.052 1.00 86.81 107 GLU A CA 1
ATOM 813 C C . GLU A 1 107 ? 2.837 -9.200 -6.582 1.00 86.81 107 GLU A C 1
ATOM 815 O O . GLU A 1 107 ? 1.673 -8.887 -6.333 1.00 86.81 107 GLU A O 1
ATOM 820 N N . MET A 1 108 ? 3.582 -8.460 -7.413 1.00 89.88 108 MET A N 1
ATOM 821 C CA . MET A 1 108 ? 3.073 -7.257 -8.089 1.00 89.88 108 MET A CA 1
ATOM 822 C C . MET A 1 108 ? 1.802 -7.545 -8.905 1.00 89.88 108 MET A C 1
ATOM 824 O O . MET A 1 108 ? 0.856 -6.749 -8.915 1.00 89.88 108 MET A O 1
ATOM 828 N N . ARG A 1 109 ? 1.751 -8.694 -9.584 1.00 90.69 109 ARG A N 1
ATOM 829 C CA . ARG A 1 109 ? 0.577 -9.144 -10.335 1.00 90.69 109 ARG A CA 1
ATOM 830 C C . ARG A 1 109 ? -0.603 -9.423 -9.406 1.00 90.69 109 ARG A C 1
ATOM 832 O O . ARG A 1 109 ? -1.704 -8.949 -9.687 1.00 90.69 109 ARG A O 1
ATOM 839 N N . ALA A 1 110 ? -0.387 -10.144 -8.309 1.00 90.19 110 ALA A N 1
ATOM 840 C CA . ALA A 1 110 ? -1.419 -10.445 -7.323 1.00 90.19 110 ALA A CA 1
ATOM 841 C C . ALA A 1 110 ? -2.024 -9.162 -6.735 1.00 90.19 110 ALA A C 1
ATOM 843 O O . ALA A 1 110 ? -3.249 -9.032 -6.681 1.00 90.19 110 ALA A O 1
ATOM 844 N N . GLN A 1 111 ? -1.188 -8.178 -6.390 1.00 92.12 111 GLN A N 1
ATOM 845 C CA . GLN A 1 111 ? -1.664 -6.882 -5.902 1.00 92.12 111 GLN A CA 1
ATOM 846 C C . GLN A 1 111 ? -2.408 -6.095 -6.983 1.00 92.12 111 GLN A C 1
ATOM 848 O O . GLN A 1 111 ? -3.444 -5.501 -6.707 1.00 92.12 111 GLN A O 1
ATOM 853 N N . SER A 1 112 ? -1.970 -6.154 -8.242 1.00 90.75 112 SER A N 1
ATOM 854 C CA . SER A 1 112 ? -2.694 -5.514 -9.351 1.00 90.75 112 SER A CA 1
ATOM 855 C C . SER A 1 112 ? -4.095 -6.104 -9.562 1.00 90.75 112 SER A C 1
ATOM 857 O O . SER A 1 112 ? -5.040 -5.365 -9.842 1.00 90.75 112 SER A O 1
ATOM 859 N N . ILE A 1 113 ? -4.251 -7.422 -9.397 1.00 90.38 113 ILE A N 1
ATOM 860 C CA . ILE A 1 113 ? -5.555 -8.099 -9.473 1.00 90.38 113 ILE A CA 1
ATOM 861 C C . ILE A 1 113 ? -6.447 -7.660 -8.309 1.00 90.38 113 ILE A C 1
ATOM 863 O O . ILE A 1 113 ? -7.556 -7.185 -8.546 1.00 90.38 113 ILE A O 1
ATOM 867 N N . ARG A 1 114 ? -5.939 -7.728 -7.070 1.00 91.69 114 ARG A N 1
ATOM 868 C CA . ARG A 1 114 ? -6.668 -7.266 -5.875 1.00 91.69 114 ARG A CA 1
ATOM 869 C C . ARG A 1 114 ? -7.104 -5.814 -6.008 1.00 91.69 114 ARG A C 1
ATOM 871 O O . ARG A 1 114 ? -8.237 -5.482 -5.682 1.00 91.69 114 ARG A O 1
ATOM 878 N N . PHE A 1 115 ? -6.225 -4.965 -6.534 1.00 94.62 115 PHE A N 1
ATOM 879 C CA . PHE A 1 115 ? -6.509 -3.555 -6.754 1.00 94.62 115 PHE A CA 1
ATOM 880 C C . PHE A 1 115 ? -7.659 -3.379 -7.744 1.00 94.62 115 PHE A C 1
ATOM 882 O O . PHE A 1 115 ? -8.558 -2.576 -7.512 1.00 94.62 115 PHE A O 1
ATOM 889 N N . SER A 1 116 ? -7.656 -4.142 -8.842 1.00 92.50 116 SER A N 1
ATOM 890 C CA . SER A 1 116 ? -8.742 -4.112 -9.822 1.00 92.50 116 SER A CA 1
ATOM 891 C C . SER A 1 116 ? -10.073 -4.565 -9.224 1.00 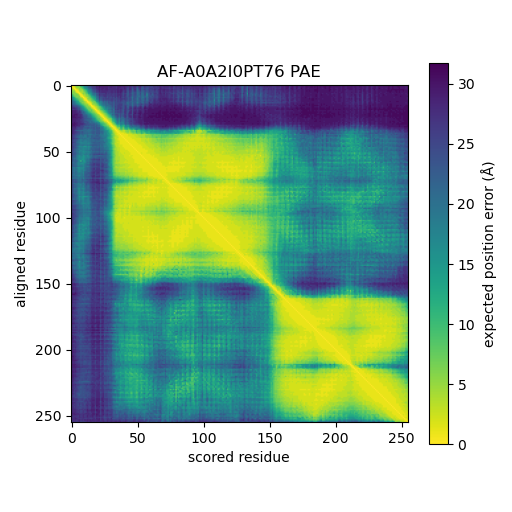92.50 116 SER A C 1
ATOM 893 O O . SER A 1 116 ? -11.094 -3.932 -9.488 1.00 92.50 116 SER A O 1
ATOM 895 N N . ASP A 1 117 ? -10.078 -5.629 -8.425 1.00 93.06 117 ASP A N 1
ATOM 896 C CA . ASP A 1 117 ? -11.303 -6.139 -7.809 1.00 93.06 117 ASP A CA 1
ATOM 897 C C . ASP A 1 117 ? -11.849 -5.171 -6.759 1.00 93.06 117 ASP A C 1
ATOM 899 O O . ASP A 1 117 ? -13.037 -4.849 -6.787 1.00 93.06 117 ASP A O 1
ATOM 903 N N . GLU A 1 118 ? -10.980 -4.605 -5.923 1.00 93.06 118 GLU A N 1
ATOM 904 C CA . GLU A 1 118 ? -11.364 -3.546 -4.992 1.00 93.06 118 GLU A CA 1
ATOM 905 C C . GLU A 1 118 ? -11.887 -2.316 -5.744 1.00 93.06 118 GLU A C 1
ATOM 907 O O . GLU A 1 118 ? -12.919 -1.763 -5.384 1.00 93.06 118 GLU A O 1
ATOM 912 N N . THR A 1 119 ? -11.258 -1.928 -6.857 1.00 92.50 119 THR A N 1
ATOM 913 C CA . THR A 1 119 ? -11.715 -0.791 -7.673 1.00 92.50 119 THR A CA 1
ATOM 914 C C . THR A 1 119 ? -13.147 -1.003 -8.151 1.00 92.50 119 THR A C 1
ATOM 916 O O . THR A 1 119 ? -13.965 -0.094 -8.046 1.00 92.50 119 THR A O 1
ATOM 919 N N . LYS A 1 120 ? -13.480 -2.205 -8.639 1.00 91.50 120 LYS A N 1
ATOM 920 C CA . LYS A 1 120 ? -14.849 -2.535 -9.069 1.00 91.50 120 LYS A CA 1
ATOM 921 C C . LYS A 1 120 ? -15.833 -2.441 -7.907 1.00 91.50 120 LYS A C 1
ATOM 923 O O . LYS A 1 120 ? -16.9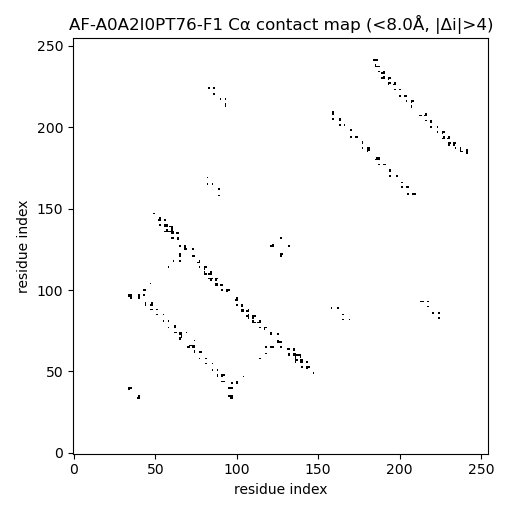09 -1.873 -8.082 1.00 91.50 120 LYS A O 1
ATOM 928 N N . THR A 1 121 ? -15.459 -2.958 -6.737 1.00 92.38 121 THR A N 1
ATOM 929 C CA . THR A 1 121 ? -16.269 -2.859 -5.516 1.00 92.38 121 THR A CA 1
ATOM 930 C C . THR A 1 121 ? -16.555 -1.400 -5.169 1.00 92.38 121 THR A C 1
ATOM 932 O O . THR A 1 121 ? -17.708 -1.037 -4.949 1.00 92.38 121 THR A O 1
ATOM 935 N N . GLN A 1 122 ? -15.533 -0.543 -5.200 1.00 91.56 122 GLN A N 1
ATOM 936 C CA . GLN A 1 122 ? -15.660 0.873 -4.855 1.00 91.56 122 GLN A CA 1
ATOM 937 C C . GLN A 1 122 ? -16.453 1.667 -5.904 1.00 91.56 122 GLN A C 1
ATOM 939 O O . GLN A 1 122 ? -17.298 2.487 -5.548 1.00 91.56 122 GLN A O 1
ATOM 944 N N . ILE A 1 123 ? -16.266 1.389 -7.199 1.00 90.88 123 ILE A N 1
ATOM 945 C CA . ILE A 1 123 ? -17.086 1.978 -8.273 1.00 90.88 123 ILE A CA 1
ATOM 946 C C . ILE A 1 123 ? -18.556 1.607 -8.089 1.00 90.88 123 ILE A C 1
ATOM 948 O O . ILE A 1 123 ? -19.414 2.483 -8.166 1.00 90.88 123 ILE A O 1
ATOM 952 N N . ALA A 1 124 ? -18.858 0.337 -7.819 1.00 91.12 124 ALA A N 1
ATOM 953 C CA . ALA A 1 124 ? -20.231 -0.102 -7.599 1.00 91.12 124 ALA A CA 1
ATOM 954 C C . ALA A 1 124 ? -20.843 0.540 -6.342 1.00 91.12 124 ALA A C 1
ATOM 956 O O . ALA A 1 124 ? -21.975 1.015 -6.390 1.00 91.12 124 ALA A O 1
ATOM 957 N N . ALA A 1 125 ? -20.092 0.601 -5.238 1.00 88.69 125 ALA A N 1
ATOM 958 C CA . ALA A 1 125 ? -20.560 1.158 -3.969 1.00 88.69 125 ALA A CA 1
ATOM 959 C C . ALA A 1 125 ? -20.849 2.667 -4.040 1.00 88.69 125 ALA A C 1
ATOM 961 O O . ALA A 1 125 ? -21.793 3.146 -3.413 1.00 88.69 125 ALA A O 1
ATOM 962 N N . PHE A 1 126 ? -20.064 3.412 -4.823 1.00 90.69 126 PHE A N 1
ATOM 963 C CA . PHE A 1 126 ? -20.149 4.872 -4.914 1.00 90.69 126 PHE A CA 1
ATOM 964 C C . PHE A 1 126 ? -20.721 5.379 -6.248 1.00 90.69 126 PHE A C 1
ATOM 966 O O . PHE A 1 126 ? -20.583 6.559 -6.562 1.00 90.69 126 PHE A O 1
ATOM 973 N N . ASN A 1 127 ? -21.395 4.515 -7.019 1.00 89.88 127 ASN A N 1
ATOM 974 C CA . ASN A 1 127 ? -22.001 4.842 -8.319 1.00 89.88 127 ASN A CA 1
ATOM 975 C C . ASN A 1 127 ? -21.022 5.528 -9.293 1.00 89.88 127 ASN A C 1
ATOM 977 O O . ASN A 1 127 ? -21.349 6.528 -9.937 1.00 89.88 127 ASN A O 1
ATOM 981 N N . GLY A 1 128 ? -19.801 5.000 -9.372 1.00 88.56 128 GLY A N 1
ATOM 982 C CA . GLY A 1 128 ? -18.749 5.510 -10.241 1.00 88.56 128 GLY A CA 1
ATOM 983 C C . GLY A 1 128 ? -19.051 5.344 -11.736 1.00 88.56 128 GLY A C 1
ATOM 984 O O . GLY A 1 128 ? -19.908 4.573 -12.163 1.00 88.56 128 GLY A O 1
ATOM 985 N N . ASN A 1 129 ? -18.297 6.084 -12.542 1.00 92.44 129 ASN A N 1
ATOM 986 C CA . ASN A 1 129 ? -18.383 6.182 -13.989 1.00 92.44 129 ASN A CA 1
ATOM 987 C C . ASN A 1 129 ? -17.037 5.801 -14.626 1.00 92.44 129 ASN A C 1
ATOM 989 O O . ASN A 1 129 ? -16.028 6.486 -14.441 1.00 92.44 129 ASN A O 1
ATOM 993 N N . ASP A 1 130 ? -17.045 4.749 -15.444 1.00 86.75 130 ASP A N 1
ATOM 994 C CA . ASP A 1 130 ? -15.840 4.206 -16.084 1.00 86.75 130 ASP A CA 1
ATOM 995 C C . ASP A 1 130 ? -15.137 5.197 -17.027 1.00 86.75 130 ASP A C 1
ATOM 997 O O . ASP A 1 130 ? -13.915 5.154 -17.190 1.00 86.75 130 ASP A O 1
ATOM 1001 N N . ALA A 1 131 ? -15.881 6.111 -17.658 1.00 85.56 131 ALA A N 1
ATOM 1002 C CA . ALA A 1 131 ? -15.291 7.109 -18.544 1.00 85.56 131 ALA A CA 1
ATOM 1003 C C . ALA A 1 131 ? -14.499 8.157 -17.754 1.00 85.56 131 ALA A C 1
ATOM 1005 O O . ALA A 1 131 ? -13.401 8.528 -18.171 1.00 85.56 131 ALA A O 1
ATOM 1006 N N . GLU A 1 132 ? -15.021 8.603 -16.611 1.00 82.94 132 GLU A N 1
ATOM 1007 C CA . GLU A 1 132 ? -14.318 9.536 -15.729 1.00 82.94 132 GLU A CA 1
ATOM 1008 C C . GLU A 1 132 ? -13.126 8.875 -15.020 1.00 82.94 132 GLU A C 1
ATOM 1010 O O . GLU A 1 132 ? -12.068 9.495 -14.899 1.00 82.94 132 GLU A O 1
ATOM 1015 N N . LEU A 1 133 ? -13.266 7.606 -14.612 1.00 85.94 133 LEU A N 1
ATOM 1016 C CA . LEU A 1 133 ? -12.158 6.801 -14.093 1.00 85.94 133 LEU A CA 1
ATOM 1017 C C . LEU A 1 133 ? -11.000 6.780 -15.096 1.00 85.94 133 LEU A C 1
ATOM 1019 O O . LEU A 1 133 ? -9.867 7.105 -14.750 1.00 85.94 133 LEU A O 1
ATOM 1023 N N . ARG A 1 134 ? -11.298 6.470 -16.363 1.00 82.88 134 ARG A N 1
ATOM 1024 C CA . ARG A 1 134 ? -10.302 6.419 -17.439 1.00 82.88 134 ARG A CA 1
ATOM 1025 C C . ARG A 1 134 ? -9.607 7.759 -17.664 1.00 82.88 134 ARG A C 1
ATOM 1027 O O . ARG A 1 134 ? -8.406 7.779 -17.910 1.00 82.88 134 ARG A O 1
ATOM 1034 N N . VAL A 1 135 ? -10.335 8.875 -17.591 1.00 79.19 135 VAL A N 1
ATOM 1035 C CA . VAL A 1 135 ? -9.726 10.213 -1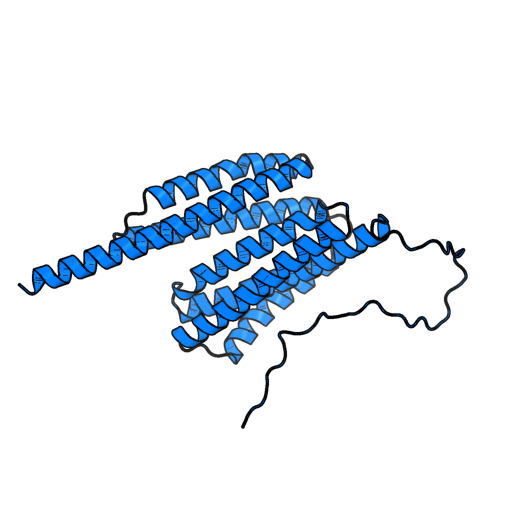7.693 1.00 79.19 135 VAL A CA 1
ATOM 1036 C C . VAL A 1 135 ? -8.725 10.432 -16.557 1.00 79.19 135 VAL A C 1
ATOM 1038 O O . VAL A 1 135 ? -7.612 10.887 -16.815 1.00 79.19 135 VAL A O 1
ATOM 1041 N N . SER A 1 136 ? -9.089 10.051 -15.329 1.00 76.75 136 SER A N 1
ATOM 1042 C CA . SER A 1 136 ? -8.214 10.158 -14.157 1.00 76.75 136 SER A CA 1
ATOM 1043 C C . SER A 1 136 ? -6.940 9.316 -14.305 1.00 76.75 136 SER A C 1
ATOM 1045 O O . SER A 1 136 ? -5.840 9.806 -14.065 1.00 76.75 136 SER A O 1
ATOM 1047 N N . THR A 1 137 ? -7.066 8.071 -14.773 1.00 75.19 137 THR A N 1
ATOM 1048 C CA . THR A 1 137 ? -5.932 7.160 -15.006 1.00 75.19 137 THR A CA 1
ATOM 1049 C C . THR A 1 137 ? -5.018 7.628 -16.145 1.00 75.19 137 THR A C 1
ATOM 1051 O O . THR A 1 137 ? -3.797 7.609 -16.011 1.00 75.19 137 THR A O 1
ATOM 1054 N N . ASN A 1 138 ? -5.576 8.105 -17.260 1.00 73.94 138 ASN A N 1
ATOM 1055 C CA . ASN A 1 138 ? -4.773 8.574 -18.395 1.00 73.94 138 ASN A CA 1
ATOM 1056 C C . ASN A 1 138 ? -3.950 9.825 -18.050 1.00 73.94 138 ASN A C 1
ATOM 1058 O O . ASN A 1 138 ? -2.833 9.989 -18.542 1.00 73.94 138 ASN A O 1
ATOM 1062 N N . ALA A 1 139 ? -4.493 10.710 -17.207 1.00 70.75 139 ALA A N 1
ATOM 1063 C CA . ALA A 1 139 ? -3.793 11.911 -16.765 1.00 70.75 139 ALA A CA 1
ATOM 1064 C C . ALA A 1 139 ? -2.522 11.579 -15.964 1.00 70.75 139 ALA A C 1
ATOM 1066 O O . ALA A 1 139 ? -1.503 12.249 -16.129 1.00 70.75 139 ALA A O 1
ATOM 1067 N N . THR A 1 140 ? -2.555 10.537 -15.130 1.00 69.12 140 THR A N 1
ATOM 1068 C CA . THR A 1 140 ? -1.398 10.119 -14.330 1.00 69.12 140 THR A CA 1
ATOM 1069 C C . THR A 1 140 ? -0.387 9.304 -15.140 1.00 69.12 140 THR A C 1
ATOM 1071 O O . THR A 1 140 ? 0.817 9.484 -14.962 1.00 69.12 140 THR A O 1
ATOM 1074 N N . GLU A 1 141 ? -0.835 8.471 -16.085 1.00 64.88 141 GLU A N 1
ATOM 1075 C CA . GLU A 1 141 ? 0.057 7.718 -16.983 1.00 64.88 141 GLU A CA 1
ATOM 1076 C C . GLU A 1 141 ? 0.933 8.620 -17.862 1.00 64.88 141 GLU A C 1
ATOM 1078 O O . GLU A 1 141 ? 2.134 8.377 -17.977 1.00 64.88 141 GLU A O 1
ATOM 1083 N N . ALA A 1 142 ? 0.370 9.691 -18.430 1.00 60.53 142 ALA A N 1
ATOM 1084 C CA . ALA A 1 142 ? 1.119 10.615 -19.286 1.00 60.53 142 ALA A CA 1
ATOM 1085 C C . ALA A 1 142 ? 2.292 11.292 -18.543 1.00 60.53 142 ALA A C 1
ATOM 1087 O O . ALA A 1 142 ? 3.360 11.536 -19.112 1.00 60.53 142 ALA A O 1
ATOM 1088 N N . ILE A 1 143 ? 2.119 11.560 -17.246 1.00 60.25 143 ILE A N 1
ATOM 1089 C CA . ILE A 1 143 ? 3.162 12.131 -16.382 1.00 60.25 143 ILE A CA 1
ATOM 1090 C C . ILE A 1 143 ? 4.282 11.101 -16.150 1.00 60.25 143 ILE A C 1
ATOM 1092 O O . ILE A 1 143 ? 5.471 11.431 -16.230 1.00 60.25 143 ILE A O 1
ATOM 1096 N N . ALA A 1 144 ? 3.914 9.842 -15.911 1.00 59.19 144 ALA A N 1
ATOM 1097 C CA . ALA A 1 144 ? 4.856 8.755 -15.663 1.00 59.19 144 ALA A CA 1
ATOM 1098 C C . ALA A 1 144 ? 5.691 8.394 -16.903 1.00 59.19 144 ALA A C 1
ATOM 1100 O O . ALA A 1 144 ? 6.911 8.249 -16.804 1.00 59.19 144 ALA A O 1
ATOM 1101 N N . GLU A 1 145 ? 5.067 8.330 -18.081 1.00 55.31 145 GLU A N 1
ATOM 1102 C CA . GLU A 1 145 ? 5.742 8.014 -19.346 1.00 55.31 145 GLU A CA 1
ATOM 1103 C C . GLU A 1 145 ? 6.817 9.056 -19.700 1.00 55.31 145 GLU A C 1
ATOM 1105 O O . GLU A 1 145 ? 7.938 8.710 -20.082 1.00 55.31 145 GLU A O 1
ATOM 1110 N N . THR A 1 146 ? 6.531 10.338 -19.450 1.00 54.22 146 THR A N 1
ATOM 1111 C CA . THR A 1 146 ? 7.486 11.440 -19.664 1.00 54.22 146 THR A CA 1
ATOM 1112 C C . THR A 1 146 ? 8.701 11.359 -18.724 1.00 54.22 146 THR A C 1
ATOM 1114 O O . THR A 1 146 ? 9.788 11.838 -19.058 1.00 54.22 146 THR A O 1
ATOM 1117 N N . SER A 1 147 ? 8.537 10.734 -17.556 1.00 52.97 147 SER A N 1
ATOM 1118 C CA . SER A 1 147 ? 9.579 10.619 -16.529 1.00 52.97 147 SER A CA 1
ATOM 1119 C C . SER A 1 147 ? 10.563 9.476 -16.823 1.00 52.97 147 SER A C 1
ATOM 1121 O O . SER A 1 147 ? 11.747 9.584 -16.515 1.00 52.97 147 SER A O 1
ATOM 1123 N N . PHE A 1 148 ? 10.114 8.414 -17.501 1.00 51.16 148 PHE A N 1
ATOM 1124 C CA . PHE A 1 148 ? 10.929 7.223 -17.772 1.00 51.16 148 PHE A CA 1
ATOM 1125 C C . PHE A 1 148 ? 11.991 7.410 -18.874 1.00 51.16 148 PHE A C 1
ATOM 1127 O O . PHE A 1 148 ? 13.073 6.830 -18.801 1.00 51.16 148 PHE A O 1
ATOM 1134 N N . VAL A 1 149 ? 11.738 8.263 -19.875 1.00 48.53 149 VAL A N 1
ATOM 1135 C CA . VAL A 1 149 ? 12.636 8.483 -21.037 1.00 48.53 149 VAL A CA 1
ATOM 1136 C C . VAL A 1 149 ? 14.016 9.059 -20.645 1.00 48.53 149 VAL A C 1
ATOM 1138 O O . VAL A 1 149 ? 14.942 9.075 -21.452 1.00 48.53 149 VAL A O 1
ATOM 1141 N N . ARG A 1 150 ? 14.201 9.506 -19.396 1.00 47.09 150 ARG A N 1
ATOM 1142 C CA . ARG A 1 150 ? 15.412 10.202 -18.924 1.00 47.09 150 ARG A CA 1
ATOM 1143 C C . ARG A 1 150 ? 16.386 9.342 -18.088 1.00 47.09 150 ARG A C 1
ATOM 1145 O O . ARG A 1 150 ? 17.328 9.898 -17.533 1.00 47.09 150 ARG A O 1
ATOM 1152 N N . MET A 1 151 ? 16.207 8.017 -17.995 1.00 52.31 151 MET A N 1
ATOM 1153 C CA . MET A 1 151 ? 16.852 7.168 -16.967 1.00 52.31 151 MET A CA 1
ATOM 1154 C C . MET A 1 151 ? 17.908 6.146 -17.474 1.00 52.31 151 MET A C 1
ATOM 1156 O O . MET A 1 151 ? 17.562 4.980 -17.665 1.00 52.31 151 MET A O 1
ATOM 1160 N N . PRO A 1 152 ? 19.201 6.509 -17.625 1.00 50.53 152 PRO A N 1
ATOM 1161 C CA . PRO A 1 152 ? 20.273 5.489 -17.589 1.00 50.53 152 PRO A CA 1
ATOM 1162 C C . PRO A 1 152 ? 21.060 5.422 -16.260 1.00 50.53 152 PRO A C 1
ATOM 1164 O O . PRO A 1 152 ? 21.215 4.332 -15.722 1.00 50.53 152 PRO A O 1
ATOM 1167 N N . ASP A 1 153 ? 21.462 6.549 -15.650 1.00 42.00 153 ASP A N 1
ATOM 1168 C CA . ASP A 1 153 ? 22.312 6.549 -14.429 1.00 42.00 153 ASP A CA 1
ATOM 1169 C C . ASP A 1 153 ? 21.588 6.981 -13.132 1.00 42.00 153 ASP A C 1
ATOM 1171 O O . ASP A 1 153 ? 22.074 6.767 -12.019 1.00 42.00 153 ASP A O 1
ATOM 1175 N N . ALA A 1 154 ? 20.378 7.537 -13.242 1.00 49.25 154 ALA A N 1
ATOM 1176 C CA . ALA A 1 154 ? 19.562 8.014 -12.116 1.00 49.25 154 ALA A CA 1
ATOM 1177 C C . ALA A 1 154 ? 18.878 6.887 -11.312 1.00 49.25 154 ALA A C 1
ATOM 1179 O O . ALA A 1 154 ? 18.360 7.111 -10.218 1.00 49.25 154 ALA A O 1
ATOM 1180 N N . ILE A 1 155 ? 18.930 5.648 -11.812 1.00 51.25 155 ILE A N 1
ATOM 1181 C CA . ILE A 1 155 ? 18.093 4.521 -11.377 1.00 51.25 155 ILE A CA 1
ATOM 1182 C C . ILE A 1 155 ? 18.244 4.195 -9.884 1.00 51.25 155 ILE A C 1
ATOM 1184 O O . ILE A 1 155 ? 17.279 3.753 -9.268 1.00 51.25 155 ILE A O 1
ATOM 1188 N N . TRP A 1 156 ? 19.409 4.407 -9.264 1.00 46.16 156 TRP A N 1
ATOM 1189 C CA . TRP A 1 156 ? 19.578 4.108 -7.836 1.00 46.16 156 TRP A CA 1
ATOM 1190 C C . TRP A 1 156 ? 19.117 5.241 -6.915 1.00 46.16 156 TRP A C 1
ATOM 1192 O O . TRP A 1 156 ? 18.337 5.010 -5.991 1.00 46.16 156 TRP A O 1
ATOM 1202 N N . LEU A 1 157 ? 19.589 6.469 -7.158 1.00 48.50 157 LEU A N 1
ATOM 1203 C CA . LEU A 1 157 ? 19.238 7.630 -6.333 1.00 48.50 157 LEU A CA 1
ATOM 1204 C C . LEU A 1 157 ? 17.751 7.964 -6.448 1.00 48.50 157 LEU A C 1
ATOM 1206 O O . LEU A 1 157 ? 17.124 8.319 -5.454 1.00 48.50 157 LEU A O 1
ATOM 1210 N N . GLU A 1 158 ? 17.180 7.799 -7.636 1.00 50.47 158 GLU A N 1
ATOM 1211 C CA . GLU A 1 158 ? 15.772 8.063 -7.896 1.00 50.47 158 GLU A CA 1
ATOM 1212 C C . GLU A 1 158 ? 14.879 6.969 -7.302 1.00 50.47 158 GLU A C 1
ATOM 1214 O O . GLU A 1 158 ? 13.848 7.293 -6.729 1.00 50.47 158 GLU A O 1
ATOM 1219 N N . LYS A 1 159 ? 15.301 5.694 -7.291 1.00 51.91 159 LYS A N 1
ATOM 1220 C CA . LYS A 1 159 ? 14.555 4.612 -6.612 1.00 51.91 159 LYS A CA 1
ATOM 1221 C C . LYS A 1 159 ? 14.651 4.680 -5.092 1.00 51.91 159 LYS A C 1
ATOM 1223 O O . LYS A 1 159 ? 13.657 4.449 -4.409 1.00 51.91 159 LYS A O 1
ATOM 1228 N N . GLY A 1 160 ? 15.819 5.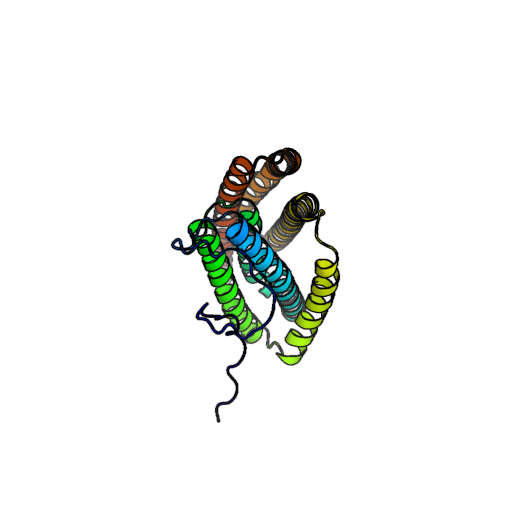036 -4.560 1.00 53.31 160 GLY A N 1
ATOM 1229 C CA . GLY A 1 160 ? 15.986 5.336 -3.142 1.00 53.31 160 GLY A CA 1
ATOM 1230 C C . GLY A 1 160 ? 15.107 6.506 -2.700 1.00 53.31 160 GLY A C 1
ATOM 1231 O O . GLY A 1 160 ? 14.353 6.393 -1.735 1.00 53.31 160 GLY A O 1
ATOM 1232 N N . SER A 1 161 ? 15.129 7.597 -3.470 1.00 56.75 161 SER A N 1
ATOM 1233 C CA . SER A 1 161 ? 14.281 8.771 -3.235 1.00 56.75 161 SER A CA 1
ATOM 1234 C C . SER A 1 161 ? 12.795 8.455 -3.416 1.00 56.75 161 SER A C 1
ATOM 1236 O O . SER A 1 161 ? 11.990 8.899 -2.606 1.00 56.75 161 SER A O 1
ATOM 1238 N N . ALA A 1 162 ? 12.421 7.635 -4.402 1.00 54.59 162 ALA A N 1
ATOM 1239 C CA . ALA A 1 162 ? 11.045 7.199 -4.627 1.00 54.59 162 ALA A CA 1
ATOM 1240 C C . ALA A 1 162 ? 10.533 6.304 -3.495 1.00 54.59 162 ALA A C 1
ATOM 1242 O O . ALA A 1 162 ? 9.386 6.447 -3.084 1.00 54.59 162 ALA A O 1
ATOM 1243 N N . ARG A 1 163 ? 11.369 5.420 -2.932 1.00 65.25 163 ARG A N 1
ATOM 1244 C CA . ARG A 1 163 ? 10.976 4.600 -1.779 1.00 65.25 163 ARG A CA 1
ATOM 1245 C C . ARG A 1 163 ? 10.757 5.451 -0.532 1.00 65.25 163 ARG A C 1
ATOM 1247 O O . ARG A 1 163 ? 9.783 5.219 0.181 1.00 65.25 163 ARG A O 1
ATOM 1254 N N . ILE A 1 164 ? 11.623 6.437 -0.291 1.00 67.38 164 ILE A N 1
ATOM 1255 C CA . ILE A 1 164 ? 11.458 7.398 0.808 1.00 67.38 164 ILE A CA 1
ATOM 1256 C C . ILE A 1 164 ? 10.235 8.292 0.580 1.00 67.38 164 ILE A C 1
ATOM 1258 O O . ILE A 1 164 ? 9.476 8.522 1.516 1.00 67.38 164 ILE A O 1
ATOM 1262 N N . ALA A 1 165 ? 9.987 8.741 -0.651 1.00 56.41 165 ALA A N 1
ATOM 1263 C CA . ALA A 1 165 ? 8.784 9.492 -0.999 1.00 56.41 165 ALA A CA 1
ATOM 1264 C C . ALA A 1 165 ? 7.516 8.655 -0.773 1.00 56.41 165 ALA A C 1
ATOM 1266 O O . ALA A 1 165 ? 6.616 9.105 -0.075 1.00 56.41 165 ALA A O 1
ATOM 1267 N N . ALA A 1 166 ? 7.480 7.412 -1.261 1.00 56.88 166 ALA A N 1
ATOM 1268 C CA . ALA A 1 166 ? 6.372 6.485 -1.038 1.00 56.88 166 ALA A CA 1
ATOM 1269 C C . ALA A 1 166 ? 6.151 6.207 0.455 1.00 56.88 166 ALA A C 1
ATOM 1271 O O . ALA A 1 166 ? 5.011 6.184 0.912 1.00 56.88 166 ALA A O 1
ATOM 1272 N N . PHE A 1 167 ? 7.233 6.053 1.226 1.00 68.25 167 PHE A N 1
ATOM 1273 C CA . PHE A 1 167 ? 7.156 5.915 2.677 1.00 68.25 167 PHE A CA 1
ATOM 1274 C C . PHE A 1 167 ? 6.503 7.147 3.321 1.00 68.25 167 PHE A C 1
ATOM 1276 O O . PHE A 1 167 ? 5.525 6.991 4.043 1.00 68.25 167 PHE A O 1
ATOM 1283 N N . ASN A 1 168 ? 6.983 8.359 3.016 1.00 68.94 168 ASN A N 1
ATOM 1284 C CA . ASN A 1 168 ? 6.432 9.601 3.573 1.00 68.94 168 ASN A CA 1
ATOM 1285 C C . ASN A 1 168 ? 4.958 9.784 3.183 1.00 68.94 168 ASN A C 1
ATOM 1287 O O . ASN A 1 168 ? 4.121 10.093 4.022 1.00 68.94 168 ASN A O 1
ATOM 1291 N N . THR A 1 169 ? 4.616 9.517 1.922 1.00 61.84 169 THR A N 1
ATOM 1292 C CA . THR A 1 169 ? 3.232 9.533 1.447 1.00 61.84 169 THR A CA 1
ATOM 1293 C C . THR A 1 169 ? 2.372 8.506 2.189 1.00 61.84 169 THR A C 1
ATOM 1295 O O . THR A 1 169 ? 1.216 8.779 2.505 1.00 61.84 169 THR A O 1
ATOM 1298 N N . SER A 1 170 ? 2.905 7.320 2.494 1.00 65.81 170 SER A N 1
ATOM 1299 C CA . SER A 1 170 ? 2.202 6.336 3.320 1.00 65.81 170 SER A CA 1
ATOM 1300 C C . SER A 1 170 ? 2.028 6.811 4.766 1.00 65.81 170 SER A C 1
ATOM 1302 O O . SER A 1 170 ? 0.984 6.526 5.351 1.00 65.81 170 SER A O 1
ATOM 1304 N N . THR A 1 171 ? 3.002 7.525 5.334 1.00 73.81 171 THR A N 1
ATOM 1305 C CA . THR A 1 171 ? 2.898 8.154 6.661 1.00 73.81 171 THR A CA 1
ATOM 1306 C C . THR A 1 171 ? 1.763 9.172 6.689 1.00 73.81 171 THR A C 1
ATOM 1308 O O . THR A 1 171 ? 0.828 9.005 7.466 1.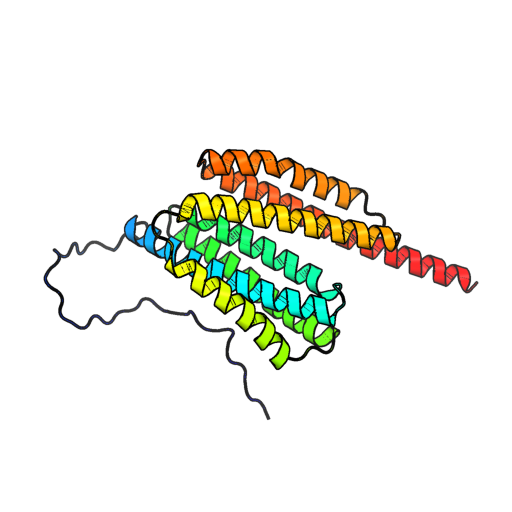00 73.81 171 THR A O 1
ATOM 1311 N N . GLU A 1 172 ? 1.754 10.143 5.770 1.00 67.69 172 GLU A N 1
ATOM 1312 C CA . GLU A 1 172 ? 0.691 11.158 5.683 1.00 67.69 172 GLU A CA 1
ATOM 1313 C C . GLU A 1 172 ? -0.702 10.521 5.546 1.00 67.69 172 GLU A C 1
ATOM 1315 O O . GLU A 1 172 ? -1.683 10.968 6.145 1.00 67.69 172 GLU A O 1
ATOM 1320 N N . LYS A 1 173 ? -0.812 9.437 4.770 1.00 65.81 173 LYS A N 1
ATOM 1321 C CA . LYS A 1 173 ? -2.067 8.687 4.617 1.00 65.81 173 LYS A CA 1
ATOM 1322 C C . LYS A 1 173 ? -2.501 8.020 5.926 1.00 65.81 173 LYS A C 1
ATOM 1324 O O . LYS A 1 173 ? -3.675 8.125 6.282 1.00 65.81 173 LYS A O 1
ATOM 1329 N N . ARG A 1 174 ? -1.588 7.346 6.641 1.00 84.38 174 ARG A N 1
ATOM 1330 C CA . ARG A 1 174 ? -1.890 6.728 7.947 1.00 84.38 174 ARG A CA 1
ATOM 1331 C C . ARG A 1 174 ? -2.326 7.778 8.964 1.00 84.38 174 ARG A C 1
ATOM 1333 O O . ARG A 1 174 ? -3.333 7.573 9.635 1.00 84.38 174 ARG A O 1
ATOM 1340 N N . GLU A 1 175 ? -1.637 8.914 9.029 1.00 78.44 175 GLU A N 1
ATOM 1341 C CA . GLU A 1 175 ? -1.991 10.018 9.927 1.00 78.44 175 GLU A CA 1
ATOM 1342 C C . GLU A 1 175 ? -3.398 10.559 9.641 1.00 78.44 175 GLU A C 1
ATOM 1344 O O . GLU A 1 175 ? -4.215 10.684 10.555 1.00 78.44 175 GLU A O 1
ATOM 1349 N N . ASN A 1 176 ? -3.726 10.806 8.370 1.00 71.19 176 ASN A N 1
ATOM 1350 C CA . ASN A 1 176 ? -5.054 11.278 7.972 1.00 71.19 176 ASN A CA 1
ATOM 1351 C C . ASN A 1 176 ? -6.171 10.270 8.290 1.00 71.19 176 ASN A C 1
ATOM 1353 O O . ASN A 1 176 ? -7.261 10.667 8.720 1.00 71.19 176 ASN A O 1
ATOM 1357 N N . LEU A 1 177 ? -5.909 8.971 8.119 1.00 76.25 177 LEU A N 1
ATOM 1358 C CA . LEU A 1 177 ? -6.840 7.913 8.510 1.00 76.25 177 LEU A CA 1
ATOM 1359 C C . LEU A 1 177 ? -7.074 7.919 10.025 1.00 76.25 177 LEU A C 1
ATOM 1361 O O . LEU A 1 177 ? -8.219 7.983 10.467 1.00 76.25 177 LEU A O 1
ATOM 1365 N N . LEU A 1 178 ? -6.002 7.914 10.822 1.00 82.75 178 LEU A N 1
ATOM 1366 C CA . LEU A 1 178 ? -6.091 7.928 12.284 1.00 82.75 178 LEU A CA 1
ATOM 1367 C C . LEU A 1 178 ? -6.830 9.173 12.795 1.00 82.75 178 LEU A C 1
ATOM 1369 O O . LEU A 1 178 ? -7.675 9.067 13.684 1.00 82.75 178 LEU A O 1
ATOM 1373 N N . LEU A 1 179 ? -6.587 10.342 12.196 1.00 83.12 179 LEU A N 1
ATOM 1374 C CA . LEU A 1 179 ? -7.329 11.570 12.494 1.00 83.12 179 LEU A CA 1
ATOM 1375 C C . LEU A 1 179 ? -8.826 11.431 12.190 1.00 83.12 179 LEU A C 1
ATOM 1377 O O . LEU A 1 179 ? -9.659 11.886 12.974 1.00 83.12 179 LEU A O 1
ATOM 1381 N N . THR A 1 180 ? -9.179 10.807 11.066 1.00 78.75 180 THR A N 1
ATOM 1382 C CA . THR A 1 180 ? -10.577 10.584 10.671 1.00 78.75 180 THR A CA 1
ATOM 1383 C C . THR A 1 180 ? -11.288 9.653 11.651 1.00 78.75 180 THR A C 1
ATOM 1385 O O . THR A 1 180 ? -12.354 10.002 12.155 1.00 78.75 180 THR A O 1
ATOM 1388 N N . LEU A 1 181 ? -10.663 8.527 11.996 1.00 79.38 181 LEU A N 1
ATOM 1389 C CA . LEU A 1 181 ? -11.185 7.560 12.966 1.00 79.38 181 LEU A CA 1
ATOM 1390 C C . LEU A 1 181 ? -11.332 8.174 14.367 1.00 79.38 181 LEU A C 1
ATOM 1392 O O . LEU A 1 181 ? -12.360 8.006 15.020 1.00 79.38 181 LEU A O 1
ATOM 1396 N N . THR A 1 182 ? -10.357 8.980 14.797 1.00 88.12 182 THR A N 1
ATOM 1397 C CA . THR A 1 182 ? -10.435 9.715 16.072 1.00 88.12 182 THR A CA 1
ATOM 1398 C C . THR A 1 182 ? -11.645 10.648 16.110 1.00 88.12 182 THR A C 1
ATOM 1400 O O . THR A 1 182 ? -12.363 10.689 17.106 1.00 88.12 182 THR A O 1
ATOM 1403 N N . ARG A 1 183 ? -11.919 11.387 15.022 1.00 85.00 183 ARG A N 1
ATOM 1404 C CA . ARG A 1 183 ? -13.099 12.272 14.934 1.00 85.00 183 ARG A CA 1
ATOM 1405 C C . ARG A 1 183 ? -14.421 11.507 14.993 1.00 85.00 183 ARG A C 1
ATOM 1407 O O . ARG A 1 183 ? -15.416 12.075 15.426 1.00 85.00 183 ARG A O 1
ATOM 1414 N N . GLN A 1 184 ? -14.428 10.247 14.568 1.00 81.88 184 GLN A N 1
ATOM 1415 C CA . GLN A 1 184 ? -15.581 9.350 14.663 1.00 81.88 184 GLN A CA 1
ATOM 1416 C C . GLN A 1 184 ? -15.732 8.726 16.061 1.00 81.88 184 GLN A C 1
ATOM 1418 O O . GLN A 1 184 ? -16.709 8.033 16.314 1.00 81.88 184 GLN A O 1
ATOM 1423 N N . GLY A 1 185 ? -14.802 8.983 16.987 1.00 87.12 185 GLY A N 1
ATOM 1424 C CA . GLY A 1 185 ? -14.818 8.392 18.326 1.00 87.12 185 GLY A CA 1
ATOM 1425 C C . GLY A 1 185 ? -14.374 6.927 18.351 1.00 87.12 185 GLY A C 1
ATOM 1426 O O . GLY A 1 185 ? -14.678 6.216 19.306 1.00 87.12 185 GLY A O 1
ATOM 1427 N N . VAL A 1 186 ? -13.673 6.467 17.311 1.00 88.38 186 VAL A N 1
ATOM 1428 C CA . VAL A 1 186 ? -13.072 5.131 17.262 1.00 88.38 186 VAL A CA 1
ATOM 1429 C C . VAL A 1 186 ? -11.814 5.119 18.137 1.00 88.38 186 VAL A C 1
ATOM 1431 O O . VAL A 1 186 ? -10.977 6.019 18.037 1.00 88.38 186 VAL A O 1
ATOM 1434 N N . ASP A 1 187 ? -11.653 4.095 18.980 1.00 91.25 187 ASP A N 1
ATOM 1435 C CA . ASP A 1 187 ? -10.414 3.885 19.738 1.00 91.25 187 ASP A CA 1
ATOM 1436 C C . ASP A 1 187 ? -9.301 3.398 18.805 1.00 91.25 187 ASP A C 1
ATOM 1438 O O . ASP A 1 187 ? -9.303 2.261 18.335 1.00 91.25 187 ASP A O 1
ATOM 1442 N N . ILE A 1 188 ? -8.339 4.279 18.541 1.00 91.75 188 ILE A N 1
ATOM 1443 C CA . ILE A 1 188 ? -7.214 4.025 17.639 1.00 91.75 188 ILE A CA 1
ATOM 1444 C C . ILE A 1 188 ? -5.898 3.739 18.371 1.00 91.75 188 ILE A C 1
ATOM 1446 O O . ILE A 1 188 ? -4.840 3.830 17.752 1.00 91.75 188 ILE A O 1
ATOM 1450 N N . THR A 1 189 ? -5.913 3.441 19.672 1.00 94.31 189 THR A N 1
ATOM 1451 C CA . THR A 1 189 ? -4.687 3.400 20.491 1.00 94.31 189 THR A CA 1
ATOM 1452 C C . THR A 1 189 ? -3.621 2.447 19.930 1.00 94.31 189 THR A C 1
ATOM 1454 O O . THR A 1 189 ? -2.471 2.852 19.734 1.00 94.31 189 THR A O 1
ATOM 1457 N N . GLU A 1 190 ? -3.988 1.202 19.606 1.00 91.06 190 GLU A N 1
ATOM 1458 C CA . GLU A 1 190 ? -3.027 0.220 19.077 1.00 91.06 190 GLU A CA 1
ATOM 1459 C C . GLU A 1 190 ? -2.632 0.524 17.622 1.00 91.06 190 GLU A C 1
ATOM 1461 O O . GLU A 1 190 ? -1.451 0.454 17.277 1.00 91.06 190 GLU A O 1
ATOM 1466 N N . ALA A 1 191 ? -3.578 0.969 16.787 1.00 83.81 191 ALA A N 1
ATOM 1467 C CA . ALA A 1 191 ? -3.293 1.383 15.413 1.00 83.81 191 ALA A CA 1
ATOM 1468 C C . ALA A 1 191 ? -2.322 2.575 15.377 1.00 83.81 191 ALA A C 1
ATOM 1470 O O . ALA A 1 191 ? -1.374 2.591 14.592 1.00 83.81 191 ALA A O 1
ATOM 1471 N N . LYS A 1 192 ? -2.490 3.552 16.274 1.00 91.06 192 LYS A N 1
ATOM 1472 C CA . LYS A 1 192 ? -1.572 4.685 16.398 1.00 91.06 192 LYS A CA 1
ATOM 1473 C C . LYS A 1 192 ? -0.168 4.232 16.787 1.00 91.06 192 LYS A C 1
ATOM 1475 O O . LYS A 1 192 ? 0.794 4.633 16.141 1.00 91.06 192 LYS A O 1
ATOM 1480 N N . LYS A 1 193 ? -0.048 3.364 17.790 1.00 95.31 193 LYS A N 1
ATOM 1481 C CA . LYS A 1 193 ? 1.240 2.806 18.217 1.00 95.31 193 LYS A CA 1
ATOM 1482 C C . LYS A 1 193 ? 1.951 2.063 17.080 1.00 95.31 193 LYS A C 1
ATOM 1484 O O . LYS A 1 193 ? 3.159 2.214 16.924 1.00 95.31 193 LYS A O 1
ATOM 1489 N N . LEU A 1 194 ? 1.220 1.289 16.277 1.00 90.25 194 LEU A N 1
ATOM 1490 C CA . LEU A 1 194 ? 1.774 0.606 15.104 1.00 90.25 194 LEU A CA 1
ATOM 1491 C C . LEU A 1 194 ? 2.196 1.596 14.009 1.00 90.25 194 LEU A C 1
ATOM 1493 O O . LEU A 1 194 ? 3.256 1.409 13.420 1.00 90.25 194 LEU A O 1
ATOM 1497 N N . SER A 1 195 ? 1.434 2.674 13.774 1.00 88.50 195 SER A N 1
ATOM 1498 C CA . SER A 1 195 ? 1.864 3.753 12.869 1.00 88.50 195 SER A CA 1
ATOM 1499 C C . SER A 1 195 ? 3.167 4.386 13.342 1.00 88.50 195 SER A C 1
ATOM 1501 O O . SER A 1 195 ? 4.106 4.472 12.558 1.00 88.50 195 SER A O 1
ATOM 1503 N N . ASP A 1 196 ? 3.261 4.732 14.629 1.00 89.31 196 ASP A N 1
ATOM 1504 C CA . ASP A 1 196 ? 4.461 5.334 15.214 1.00 89.31 196 ASP A CA 1
ATOM 1505 C C . ASP A 1 196 ? 5.680 4.386 15.081 1.00 89.31 196 ASP A C 1
ATOM 1507 O O . ASP A 1 196 ? 6.795 4.827 14.799 1.00 89.31 196 ASP A O 1
ATOM 1511 N N . GLN A 1 197 ? 5.478 3.065 15.214 1.00 92.06 197 GLN A N 1
ATOM 1512 C CA . GLN A 1 197 ? 6.520 2.057 14.964 1.00 92.06 197 GLN A CA 1
ATOM 1513 C C . GLN A 1 197 ? 6.935 1.981 13.494 1.00 92.06 197 GLN A C 1
ATOM 1515 O O . GLN A 1 197 ? 8.126 1.850 13.215 1.00 92.06 197 GLN A O 1
ATOM 1520 N N . ILE A 1 198 ? 5.985 2.065 12.556 1.00 83.25 198 ILE A N 1
ATOM 1521 C CA . ILE A 1 198 ? 6.307 2.123 11.128 1.00 83.25 198 ILE A CA 1
ATOM 1522 C C . ILE A 1 198 ? 7.125 3.382 10.860 1.00 83.25 198 ILE A C 1
ATOM 1524 O O . ILE A 1 198 ? 8.201 3.276 10.282 1.00 83.25 198 ILE A O 1
ATOM 1528 N N . ASP A 1 199 ? 6.678 4.544 11.333 1.00 86.19 199 ASP A N 1
ATOM 1529 C CA . ASP A 1 199 ? 7.341 5.833 11.118 1.00 86.19 199 ASP A CA 1
ATOM 1530 C C . ASP A 1 199 ? 8.761 5.862 11.708 1.00 86.19 199 ASP A C 1
ATOM 1532 O O . ASP A 1 199 ? 9.675 6.422 11.099 1.00 86.19 199 ASP A O 1
ATOM 1536 N N . ALA A 1 200 ? 9.001 5.155 12.816 1.00 90.81 200 ALA A N 1
ATOM 1537 C CA . ALA A 1 200 ? 10.340 4.974 13.377 1.00 90.81 200 ALA A CA 1
ATOM 1538 C C . ALA A 1 200 ? 11.306 4.220 12.436 1.00 90.81 200 ALA A C 1
ATOM 1540 O O . ALA A 1 200 ? 12.510 4.482 12.465 1.00 90.81 200 ALA A O 1
ATOM 1541 N N . THR A 1 201 ? 10.808 3.343 11.551 1.00 86.88 201 THR A N 1
ATOM 1542 C CA . THR A 1 201 ? 11.651 2.647 10.554 1.00 86.88 201 THR A CA 1
ATOM 1543 C C . THR A 1 201 ? 12.166 3.573 9.450 1.00 86.88 201 THR A C 1
ATOM 1545 O O . THR A 1 201 ? 13.078 3.196 8.713 1.00 86.88 201 THR A O 1
ATOM 1548 N N . ARG A 1 202 ? 11.638 4.803 9.337 1.00 85.06 202 ARG A N 1
ATOM 1549 C CA . ARG A 1 202 ? 12.012 5.766 8.291 1.00 85.06 202 ARG A CA 1
ATOM 1550 C C . ARG A 1 202 ? 13.506 6.061 8.273 1.00 85.06 202 ARG A C 1
ATOM 1552 O O . ARG A 1 202 ? 14.105 6.092 7.202 1.00 85.06 202 ARG A O 1
ATOM 1559 N N . THR A 1 203 ? 14.094 6.312 9.441 1.00 82.19 203 THR A N 1
ATOM 1560 C CA . THR A 1 203 ? 15.517 6.659 9.555 1.00 82.19 203 THR A CA 1
ATOM 1561 C C . THR A 1 203 ? 16.385 5.484 9.126 1.00 82.19 203 THR A C 1
ATOM 1563 O O . THR A 1 203 ? 17.296 5.657 8.323 1.00 82.19 203 THR A O 1
ATOM 1566 N N . GLU A 1 204 ? 16.040 4.276 9.572 1.00 81.06 204 GLU A N 1
ATOM 1567 C CA . GLU A 1 204 ? 16.752 3.058 9.190 1.00 81.06 204 GLU A CA 1
ATOM 1568 C C . GLU A 1 204 ? 16.639 2.799 7.680 1.00 81.06 204 GLU A C 1
ATOM 1570 O O . GLU A 1 204 ? 17.643 2.531 7.022 1.00 81.06 204 GLU A O 1
ATOM 1575 N N . LEU A 1 205 ? 15.439 2.968 7.107 1.00 75.69 205 LEU A N 1
ATOM 1576 C CA . LEU A 1 205 ? 15.186 2.866 5.669 1.00 75.69 205 LEU A CA 1
ATOM 1577 C C . LEU A 1 205 ? 16.013 3.888 4.874 1.00 75.69 205 LEU A C 1
ATOM 1579 O O . LEU A 1 205 ? 16.637 3.537 3.872 1.00 75.69 205 LEU A O 1
ATOM 1583 N N . GLN A 1 206 ? 16.041 5.144 5.321 1.00 76.94 206 GLN A N 1
ATOM 1584 C CA . GLN A 1 206 ? 16.827 6.210 4.703 1.00 76.94 206 GLN A CA 1
ATOM 1585 C C . GLN A 1 206 ? 18.323 5.878 4.728 1.00 76.94 206 GLN A C 1
ATOM 1587 O O . GLN A 1 206 ? 18.993 5.989 3.698 1.00 76.94 206 GLN A O 1
ATOM 1592 N N . ASP A 1 207 ? 18.830 5.395 5.859 1.00 75.25 207 ASP A N 1
ATOM 1593 C CA . ASP A 1 207 ? 20.232 5.028 6.014 1.00 75.25 207 ASP A CA 1
ATOM 1594 C C . ASP A 1 207 ? 20.623 3.860 5.108 1.00 75.25 207 ASP A C 1
ATOM 1596 O O . ASP A 1 207 ? 21.653 3.925 4.430 1.00 75.25 207 ASP A O 1
ATOM 1600 N N . VAL A 1 208 ? 19.823 2.793 5.033 1.00 68.00 208 VAL A N 1
ATOM 1601 C CA . VAL A 1 208 ? 20.167 1.646 4.173 1.00 68.00 208 VAL A CA 1
ATOM 1602 C C . VAL A 1 208 ? 20.089 1.981 2.685 1.00 68.00 208 VAL A C 1
ATOM 1604 O O . VAL A 1 208 ? 20.883 1.450 1.901 1.00 68.00 208 VAL A O 1
ATOM 1607 N N . VAL A 1 209 ? 19.188 2.892 2.304 1.00 64.88 209 VAL A N 1
ATOM 1608 C CA . VAL A 1 209 ? 19.042 3.402 0.938 1.00 64.88 209 VAL A CA 1
ATOM 1609 C C . VAL A 1 209 ? 20.257 4.247 0.543 1.00 64.88 209 VAL A C 1
ATOM 1611 O O . VAL A 1 209 ? 20.847 4.008 -0.516 1.00 64.88 209 VAL A O 1
ATOM 1614 N N . ILE A 1 210 ? 20.678 5.183 1.404 1.00 65.62 210 ILE A N 1
ATOM 1615 C CA . ILE A 1 210 ? 21.865 6.029 1.186 1.00 65.62 210 ILE A CA 1
ATOM 1616 C C . ILE A 1 210 ? 23.134 5.170 1.109 1.00 65.62 210 ILE A C 1
ATOM 1618 O O . ILE A 1 210 ? 23.975 5.375 0.234 1.00 65.62 210 ILE A O 1
ATOM 1622 N N . ASN A 1 211 ? 23.250 4.162 1.978 1.00 62.66 211 ASN A N 1
ATOM 1623 C CA . ASN A 1 211 ? 24.433 3.304 2.078 1.00 62.66 211 ASN A CA 1
ATOM 1624 C C . ASN A 1 211 ? 24.436 2.103 1.111 1.00 62.66 211 ASN A C 1
ATOM 1626 O O . ASN A 1 211 ? 25.326 1.258 1.198 1.00 62.66 211 ASN A O 1
ATOM 1630 N N . LYS A 1 212 ? 23.463 2.010 0.193 1.00 57.59 212 LYS A N 1
ATOM 1631 C CA . LYS A 1 212 ? 23.363 0.968 -0.850 1.00 57.59 212 LYS A CA 1
ATOM 1632 C C . LYS A 1 212 ? 23.432 -0.477 -0.325 1.00 57.59 212 LYS A C 1
ATOM 1634 O O . LYS A 1 212 ? 23.996 -1.362 -0.970 1.00 57.59 212 LYS A O 1
ATOM 1639 N N . LYS A 1 213 ? 22.875 -0.735 0.862 1.00 60.78 213 LYS A N 1
ATOM 1640 C CA . LYS A 1 213 ? 22.912 -2.061 1.505 1.00 60.78 213 LYS A CA 1
ATOM 1641 C C . LYS A 1 213 ? 21.701 -2.900 1.087 1.00 60.78 213 LYS A C 1
ATOM 1643 O O . LYS A 1 213 ? 20.702 -2.944 1.798 1.00 60.78 213 LYS A O 1
ATOM 1648 N N . ASN A 1 214 ? 21.795 -3.583 -0.054 1.00 52.28 214 ASN A N 1
ATOM 1649 C CA . ASN A 1 214 ? 20.670 -4.291 -0.692 1.00 52.28 214 ASN A CA 1
ATOM 1650 C C . ASN A 1 214 ? 19.936 -5.288 0.224 1.00 52.28 214 ASN A C 1
ATOM 1652 O O . ASN A 1 214 ? 18.710 -5.259 0.306 1.00 52.28 214 ASN A O 1
ATOM 1656 N N . SER A 1 215 ? 20.665 -6.128 0.960 1.00 54.78 215 SER A N 1
ATOM 1657 C CA . SER A 1 215 ? 20.066 -7.083 1.906 1.00 54.78 215 SER A CA 1
ATOM 1658 C C . SER A 1 215 ? 19.378 -6.396 3.091 1.00 54.78 215 SER A C 1
ATOM 1660 O O . SER A 1 215 ? 18.353 -6.874 3.574 1.00 54.78 215 SER A O 1
ATOM 1662 N N . ALA A 1 216 ? 19.893 -5.244 3.526 1.00 61.12 216 ALA A N 1
ATOM 1663 C CA . ALA A 1 216 ? 19.309 -4.468 4.615 1.00 61.12 216 ALA A CA 1
ATOM 1664 C C . ALA A 1 216 ? 18.019 -3.748 4.180 1.00 61.12 216 ALA A C 1
ATOM 1666 O O . ALA A 1 216 ? 17.059 -3.709 4.944 1.00 61.12 216 ALA A O 1
ATOM 1667 N N . VAL A 1 217 ? 17.948 -3.265 2.932 1.00 61.69 217 VAL A N 1
ATOM 1668 C CA . VAL A 1 217 ? 16.712 -2.698 2.354 1.00 61.69 217 VAL A CA 1
ATOM 1669 C C . VAL A 1 217 ? 15.607 -3.754 2.266 1.00 61.69 217 VAL A C 1
ATOM 1671 O O . VAL A 1 217 ? 14.476 -3.481 2.662 1.00 61.69 217 VAL A O 1
ATOM 1674 N N . LEU A 1 218 ? 15.922 -4.971 1.803 1.00 61.53 218 LEU A N 1
ATOM 1675 C CA . LEU A 1 218 ? 14.956 -6.078 1.770 1.00 61.53 218 LEU A CA 1
ATOM 1676 C C . LEU A 1 218 ? 14.459 -6.442 3.175 1.00 61.53 218 LEU A C 1
ATOM 1678 O O . LEU A 1 218 ? 13.256 -6.600 3.378 1.00 61.53 218 LEU A O 1
ATOM 1682 N N . SER A 1 219 ? 15.369 -6.512 4.151 1.00 68.12 219 SER A N 1
ATOM 1683 C CA . SER A 1 219 ? 15.025 -6.790 5.549 1.00 68.12 219 SER A CA 1
ATOM 1684 C C . SER A 1 219 ? 14.070 -5.739 6.123 1.00 68.12 219 SER A C 1
ATOM 1686 O O . SER A 1 219 ? 13.031 -6.087 6.682 1.00 68.12 219 SER A O 1
ATOM 1688 N N . ILE A 1 220 ? 14.378 -4.452 5.943 1.00 71.75 220 ILE A N 1
ATOM 1689 C CA . ILE A 1 220 ? 13.543 -3.351 6.444 1.00 71.75 220 ILE A CA 1
ATOM 1690 C C . ILE A 1 220 ? 12.192 -3.309 5.728 1.00 71.75 220 ILE A C 1
ATOM 1692 O O . ILE A 1 220 ? 11.168 -3.123 6.377 1.00 71.75 220 ILE A O 1
ATOM 1696 N N . ASN A 1 221 ? 12.145 -3.564 4.418 1.00 68.62 221 ASN A N 1
ATOM 1697 C CA . ASN A 1 221 ? 10.875 -3.686 3.698 1.00 68.62 221 ASN A CA 1
ATOM 1698 C C . ASN A 1 221 ? 10.015 -4.843 4.235 1.00 68.62 221 ASN A C 1
ATOM 1700 O O . ASN A 1 221 ? 8.802 -4.684 4.362 1.00 68.62 221 ASN A O 1
ATOM 1704 N N . GLY A 1 222 ? 10.625 -5.973 4.605 1.00 67.69 222 GLY A N 1
ATOM 1705 C CA . GLY A 1 222 ? 9.924 -7.073 5.272 1.00 67.69 222 GLY A CA 1
ATOM 1706 C C . GLY A 1 222 ? 9.335 -6.667 6.628 1.00 67.69 222 GLY A C 1
ATOM 1707 O O . GLY A 1 222 ? 8.184 -6.992 6.925 1.00 67.69 222 GLY A O 1
ATOM 1708 N N . VAL A 1 223 ? 10.087 -5.904 7.431 1.00 78.50 223 VAL A N 1
ATOM 1709 C CA . VAL A 1 223 ? 9.605 -5.347 8.709 1.00 78.50 223 VAL A CA 1
ATOM 1710 C C . VAL A 1 223 ? 8.441 -4.379 8.483 1.00 78.50 223 VAL A C 1
ATOM 1712 O O . VAL A 1 223 ? 7.396 -4.538 9.112 1.00 78.50 223 VAL A O 1
ATOM 1715 N N . ILE A 1 224 ? 8.585 -3.427 7.556 1.00 76.69 224 ILE A N 1
ATOM 1716 C CA . ILE A 1 224 ? 7.544 -2.445 7.219 1.00 76.69 224 ILE A CA 1
ATOM 1717 C C . ILE A 1 224 ? 6.274 -3.148 6.736 1.00 76.69 224 ILE A C 1
ATOM 1719 O O . ILE A 1 224 ? 5.192 -2.829 7.214 1.00 76.69 224 ILE A O 1
ATOM 1723 N N . SER A 1 225 ? 6.390 -4.138 5.846 1.00 76.25 225 SER A N 1
ATOM 1724 C CA . SER A 1 225 ? 5.241 -4.909 5.355 1.00 76.25 225 SER A CA 1
ATOM 1725 C C . SER A 1 225 ? 4.508 -5.622 6.495 1.00 76.25 225 SER A C 1
ATOM 1727 O O . SER A 1 225 ? 3.284 -5.532 6.609 1.00 76.25 225 SER A O 1
ATOM 1729 N N . LYS A 1 226 ? 5.247 -6.272 7.403 1.00 81.31 226 LYS A N 1
ATOM 1730 C CA . LYS A 1 226 ? 4.657 -6.929 8.574 1.00 81.31 226 LYS A CA 1
ATOM 1731 C C . LYS A 1 226 ? 3.936 -5.935 9.489 1.00 81.31 226 LYS A C 1
ATOM 1733 O O . LYS A 1 226 ? 2.812 -6.215 9.903 1.00 81.31 226 LYS A O 1
ATOM 1738 N N . LEU A 1 227 ? 4.557 -4.794 9.789 1.00 84.31 227 LEU A N 1
ATOM 1739 C CA . LEU A 1 227 ? 3.954 -3.755 10.627 1.00 84.31 227 LEU A CA 1
ATOM 1740 C C . LEU A 1 227 ? 2.727 -3.127 9.956 1.00 84.31 227 LEU A C 1
ATOM 1742 O O . LEU A 1 227 ? 1.714 -2.934 10.617 1.00 84.31 227 LEU A O 1
ATOM 1746 N N . ASN A 1 228 ? 2.774 -2.880 8.644 1.00 80.00 228 ASN A N 1
ATOM 1747 C CA . ASN A 1 228 ? 1.624 -2.416 7.869 1.00 80.00 228 ASN A CA 1
ATOM 1748 C C . ASN A 1 228 ? 0.458 -3.409 7.960 1.00 80.00 228 ASN A C 1
ATOM 1750 O O . ASN A 1 228 ? -0.674 -2.996 8.193 1.00 80.00 228 ASN A O 1
ATOM 1754 N N . ASN A 1 229 ? 0.712 -4.715 7.851 1.00 79.88 229 ASN A N 1
ATOM 1755 C CA . ASN A 1 229 ? -0.337 -5.727 8.006 1.00 79.88 229 ASN A CA 1
ATOM 1756 C C . ASN A 1 229 ? -0.944 -5.727 9.417 1.00 79.88 229 ASN A C 1
ATOM 1758 O O . ASN A 1 229 ? -2.161 -5.822 9.564 1.00 79.88 229 ASN A O 1
ATOM 1762 N N . GLN A 1 230 ? -0.115 -5.572 10.453 1.00 86.69 230 GLN A N 1
ATOM 1763 C CA . GLN A 1 230 ? -0.596 -5.444 11.831 1.00 86.69 230 GLN A CA 1
ATOM 1764 C C . GLN A 1 230 ? -1.417 -4.166 12.030 1.00 86.69 230 GLN A C 1
ATOM 1766 O O . GLN A 1 230 ? -2.481 -4.215 12.642 1.00 86.69 230 GLN A O 1
ATOM 1771 N N . PHE A 1 231 ? -0.956 -3.040 11.480 1.00 89.19 231 PHE A N 1
ATOM 1772 C CA . PHE A 1 231 ? -1.666 -1.763 11.513 1.00 89.19 231 PHE A CA 1
ATOM 1773 C C . PHE A 1 231 ? -3.059 -1.892 10.891 1.00 89.19 231 PHE A C 1
ATOM 1775 O O . PHE A 1 231 ? -4.045 -1.517 11.520 1.00 89.19 231 PHE A O 1
ATOM 1782 N N . ARG A 1 232 ? -3.147 -2.482 9.692 1.00 87.50 232 ARG A N 1
ATOM 1783 C CA . ARG A 1 232 ? -4.414 -2.710 8.977 1.00 87.50 232 ARG A CA 1
ATOM 1784 C C . ARG A 1 232 ? -5.375 -3.568 9.797 1.00 87.50 232 ARG A C 1
ATOM 1786 O O . ARG A 1 232 ? -6.504 -3.155 10.027 1.00 87.50 232 ARG A O 1
ATOM 1793 N N . SER A 1 233 ? -4.893 -4.693 10.331 1.00 86.75 233 SER A N 1
ATOM 1794 C CA . SER A 1 233 ? -5.696 -5.553 11.209 1.00 86.75 233 SER A CA 1
ATOM 1795 C C . SER A 1 233 ? -6.215 -4.797 12.434 1.00 86.75 233 SER A C 1
ATOM 1797 O O . SER A 1 233 ? -7.377 -4.940 12.798 1.00 86.75 233 SER A O 1
ATOM 1799 N N . SER A 1 234 ? -5.378 -3.960 13.055 1.00 89.19 234 SER A N 1
ATOM 1800 C CA . SER A 1 234 ? -5.784 -3.178 14.223 1.00 89.19 234 SER A CA 1
ATOM 1801 C C . SER A 1 234 ? -6.832 -2.113 13.891 1.00 89.19 234 SER A C 1
ATOM 1803 O O . SER A 1 234 ? -7.683 -1.839 14.735 1.00 89.19 234 SER A O 1
ATOM 1805 N N . VAL A 1 235 ? -6.776 -1.503 12.703 1.00 86.06 235 VAL A N 1
ATOM 1806 C CA . VAL A 1 235 ? -7.804 -0.561 12.233 1.00 86.06 235 VAL A CA 1
ATOM 1807 C C . VAL A 1 235 ? -9.133 -1.282 12.011 1.00 86.06 235 VAL A C 1
ATOM 1809 O O . VAL A 1 235 ? -10.166 -0.804 12.478 1.00 86.06 235 VAL A O 1
ATOM 1812 N N . ASP A 1 236 ? -9.108 -2.445 11.358 1.00 85.62 236 ASP A N 1
ATOM 1813 C CA . ASP A 1 236 ? -10.313 -3.239 11.101 1.00 85.62 236 ASP A CA 1
ATOM 1814 C C . ASP A 1 236 ? -10.993 -3.682 12.404 1.00 85.62 236 ASP A C 1
ATOM 1816 O O . ASP A 1 236 ? -12.218 -3.607 12.533 1.00 85.62 236 ASP A O 1
ATOM 1820 N N . ASP A 1 237 ? -10.208 -4.113 13.392 1.00 87.50 237 ASP A N 1
ATOM 1821 C CA . ASP A 1 237 ? -10.727 -4.509 14.702 1.00 87.50 237 ASP A CA 1
ATOM 1822 C C . ASP A 1 237 ? -11.308 -3.313 15.471 1.00 87.50 237 ASP A C 1
ATOM 1824 O O . ASP A 1 237 ? -12.376 -3.422 16.079 1.00 87.50 237 ASP A O 1
ATOM 1828 N N . ALA A 1 238 ? -10.654 -2.149 15.405 1.00 85.12 238 ALA A N 1
ATOM 1829 C CA . ALA A 1 238 ? -11.146 -0.921 16.028 1.00 85.12 238 ALA A CA 1
ATOM 1830 C C . ALA A 1 238 ? -12.496 -0.478 15.441 1.00 85.12 238 ALA A C 1
ATOM 1832 O O . ALA A 1 238 ? -13.421 -0.149 16.189 1.00 85.12 238 ALA A O 1
ATOM 1833 N N . LEU A 1 239 ? -12.636 -0.527 14.114 1.00 81.81 239 LEU A N 1
ATOM 1834 C CA . LEU A 1 239 ? -13.882 -0.204 13.417 1.00 81.81 239 LEU A CA 1
ATOM 1835 C C . LEU A 1 239 ? -15.025 -1.148 13.812 1.00 81.81 239 LEU A C 1
ATOM 1837 O O . LEU A 1 239 ? -16.107 -0.679 14.167 1.00 81.81 239 LEU A O 1
ATOM 1841 N N . LYS A 1 240 ? -14.777 -2.465 13.832 1.00 88.38 240 LYS A N 1
ATOM 1842 C CA . LYS A 1 240 ? -15.777 -3.459 14.266 1.00 88.38 240 LYS A CA 1
ATOM 1843 C C . LYS A 1 240 ? -16.216 -3.235 15.711 1.00 88.38 240 LYS A C 1
ATOM 1845 O O . LYS A 1 240 ? -17.404 -3.295 16.019 1.00 88.38 240 LYS A O 1
ATOM 1850 N N . ASN A 1 241 ? -15.270 -2.957 16.606 1.00 86.62 241 ASN A N 1
ATOM 1851 C CA . ASN A 1 241 ? -15.580 -2.699 18.011 1.00 86.62 241 ASN A CA 1
ATOM 1852 C C . ASN A 1 241 ? -16.431 -1.437 18.184 1.00 86.62 241 ASN A C 1
ATOM 1854 O O . ASN A 1 241 ? -17.380 -1.440 18.969 1.00 86.62 241 ASN A O 1
ATOM 1858 N N . HIS A 1 242 ? -16.126 -0.377 17.437 1.00 88.38 242 HIS A N 1
ATOM 1859 C CA . HIS A 1 242 ? -16.914 0.850 17.453 1.00 88.38 242 HIS A CA 1
ATOM 1860 C C . HIS A 1 242 ? -18.350 0.617 16.954 1.00 88.38 242 HIS A C 1
ATOM 1862 O O . HIS A 1 242 ? -19.304 1.062 17.591 1.00 88.38 242 HIS A O 1
ATOM 1868 N N . GLU A 1 243 ? -18.528 -0.154 15.879 1.00 87.12 243 GLU A N 1
ATOM 1869 C CA . GLU A 1 243 ? -19.854 -0.531 15.375 1.00 87.12 243 GLU A CA 1
ATOM 1870 C C . GLU A 1 243 ? -20.679 -1.291 16.430 1.00 87.12 243 GLU A C 1
ATOM 1872 O O . GLU A 1 243 ? -21.847 -0.973 16.670 1.00 87.12 243 GLU A O 1
ATOM 1877 N N . ILE A 1 244 ? -20.064 -2.254 17.127 1.00 87.81 244 ILE A N 1
ATOM 1878 C CA . ILE A 1 244 ? -20.711 -2.995 18.221 1.00 87.81 244 ILE A CA 1
ATOM 1879 C C . ILE A 1 244 ? -21.161 -2.041 19.337 1.00 87.81 244 ILE A C 1
ATOM 1881 O O . ILE A 1 244 ? -22.277 -2.172 19.847 1.00 87.81 244 ILE A O 1
ATOM 1885 N N . GLN A 1 245 ? -20.322 -1.070 19.707 1.00 87.12 245 GLN A N 1
ATOM 1886 C CA . GLN A 1 245 ? -20.645 -0.083 20.741 1.00 87.12 245 GLN A CA 1
ATOM 1887 C C . GLN A 1 245 ? -21.815 0.818 20.335 1.00 87.12 245 GLN A C 1
ATOM 1889 O O . GLN A 1 245 ? -22.723 1.032 21.141 1.00 87.12 245 GLN A O 1
ATOM 1894 N N . LEU A 1 246 ? -21.835 1.301 19.089 1.00 86.56 246 LEU A N 1
ATOM 1895 C CA . LEU A 1 246 ? -22.941 2.104 18.564 1.00 86.56 246 LEU A CA 1
ATOM 1896 C C . LEU A 1 246 ? -24.258 1.320 18.567 1.00 86.56 246 LEU A C 1
ATOM 1898 O O . LEU A 1 246 ? -25.279 1.830 19.030 1.00 86.56 246 LEU A O 1
ATOM 1902 N N . ASN A 1 247 ? -24.230 0.061 18.125 1.00 88.56 247 ASN A N 1
ATOM 1903 C CA . ASN A 1 247 ? -25.408 -0.807 18.117 1.00 88.56 247 ASN A CA 1
ATOM 1904 C C . ASN A 1 247 ? -25.928 -1.082 19.536 1.00 88.56 247 ASN A C 1
ATOM 1906 O O . ASN A 1 247 ? -27.135 -1.024 19.783 1.00 88.56 247 ASN A O 1
ATOM 1910 N N . ALA A 1 248 ? -25.032 -1.326 20.495 1.00 86.81 248 ALA A N 1
ATOM 1911 C CA . ALA A 1 248 ? -25.403 -1.501 21.897 1.00 86.81 248 ALA A CA 1
ATOM 1912 C C . ALA A 1 248 ? -26.028 -0.226 22.493 1.00 86.81 248 ALA A C 1
ATOM 1914 O O . ALA A 1 248 ? -27.047 -0.304 23.182 1.00 86.81 248 ALA A O 1
ATOM 1915 N N . ALA A 1 249 ? -25.459 0.948 22.198 1.00 86.25 249 ALA A N 1
ATOM 1916 C CA . ALA A 1 249 ? -25.989 2.232 22.649 1.00 86.25 249 ALA A CA 1
ATOM 1917 C C . ALA A 1 249 ? -27.380 2.523 22.060 1.00 86.25 249 ALA A C 1
ATOM 1919 O O . ALA A 1 249 ? -28.283 2.925 22.794 1.00 86.25 249 ALA A O 1
ATOM 1920 N N . ALA A 1 250 ? -27.582 2.254 20.767 1.00 86.25 250 ALA A N 1
ATOM 1921 C CA . ALA A 1 250 ? -28.875 2.416 20.104 1.00 86.25 250 ALA A CA 1
ATOM 1922 C C . ALA A 1 250 ? -29.958 1.521 20.727 1.00 86.25 250 ALA A C 1
ATOM 1924 O O . ALA A 1 250 ? -31.060 1.989 21.005 1.00 86.25 250 ALA A O 1
ATOM 1925 N N . LEU A 1 251 ? -29.635 0.256 21.019 1.00 83.69 251 LEU A N 1
ATOM 1926 C CA . LEU A 1 251 ? -30.554 -0.668 21.692 1.00 83.69 251 LEU A CA 1
ATOM 1927 C C . LEU A 1 251 ? -30.913 -0.218 23.112 1.00 83.69 251 LEU A C 1
ATOM 1929 O O . LEU A 1 251 ? -32.049 -0.416 23.541 1.00 83.69 251 LEU A O 1
ATOM 1933 N N . MET A 1 252 ? -29.967 0.368 23.852 1.00 85.19 252 MET A N 1
ATOM 1934 C CA . MET A 1 252 ? -30.247 0.913 25.184 1.00 85.19 252 MET A CA 1
ATOM 1935 C C . MET A 1 252 ? -31.113 2.173 25.130 1.00 85.19 252 MET A C 1
ATOM 1937 O O . MET A 1 252 ? -31.950 2.345 26.004 1.00 85.19 252 MET A O 1
ATOM 1941 N N . ALA A 1 253 ? -30.967 3.013 24.104 1.00 80.69 253 ALA A N 1
ATOM 1942 C CA . ALA A 1 253 ? -31.790 4.211 23.926 1.00 80.69 253 ALA A CA 1
ATOM 1943 C C . ALA A 1 253 ? -33.248 3.915 23.516 1.00 80.69 253 ALA A C 1
ATOM 1945 O O . ALA A 1 253 ? -34.099 4.796 23.605 1.00 80.69 253 ALA A O 1
ATOM 1946 N N . MET A 1 254 ? -33.540 2.695 23.048 1.00 79.56 254 MET A N 1
ATOM 1947 C CA . MET A 1 254 ? -34.892 2.242 22.686 1.00 79.56 254 MET A CA 1
ATOM 1948 C C . MET A 1 254 ? -35.664 1.596 23.850 1.00 79.56 254 MET A C 1
ATOM 1950 O O . MET A 1 254 ? -36.831 1.246 23.671 1.00 79.56 254 MET A O 1
ATOM 1954 N N . LYS A 1 255 ? -35.018 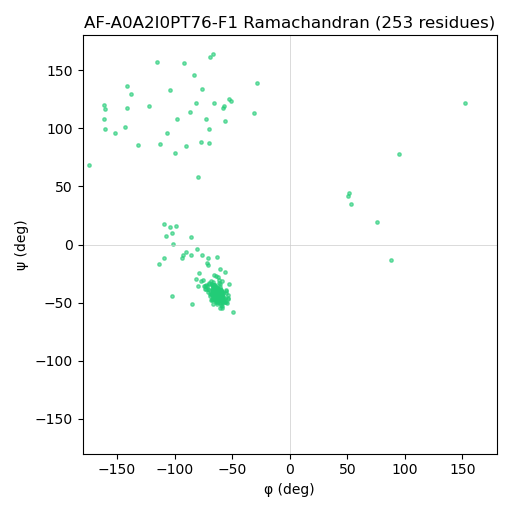1.388 25.003 1.00 62.72 255 LYS A N 1
ATOM 1955 C CA . LYS A 1 255 ? -35.628 0.845 26.226 1.00 62.72 255 LYS A CA 1
ATOM 1956 C C . LYS A 1 255 ? -36.007 1.963 27.185 1.00 62.72 255 LYS A C 1
ATOM 1958 O O . LYS A 1 255 ? -37.049 1.793 27.852 1.00 62.72 255 LYS A O 1
#

Foldseek 3Di:
DDDDDDDPDPDDDDPDDDDDDDDDDDPDPPDPPAQLPQVNLVVLLLVLLLVLLLVLLLLVLLLVQLCVLVVHPLNLVSLLLSLQLLLLNLLSVLDRGPVSSVVSVVSNSVSSVVNVVSSVVSCVVRVHDPVSSVVSSVVSNVVSVVVSVPDDPCVQVVSLVVVLVSLVVVLVVLVVVLVVCVVVVFPCPVLVVLSVVLVVLSVVSNVCSVVVVSVSNNVSSVVNNVSSVVSVVSVVVSVVVVVVVVVVVVVVVVD

Mean predicted aligned error: 14.31 Å

pLDDT: mean 71.07, std 19.43, range [23.53, 95.31]